Protein AF-A0A7X7Y3A4-F1 (afdb_monomer)

Structure (mmCIF, N/CA/C/O backbone):
data_AF-A0A7X7Y3A4-F1
#
_entry.id   AF-A0A7X7Y3A4-F1
#
loop_
_atom_site.group_PDB
_atom_site.id
_atom_site.type_symbol
_atom_site.label_atom_id
_atom_site.label_alt_id
_atom_site.label_comp_id
_atom_site.label_asym_id
_atom_site.label_entity_id
_atom_site.label_seq_id
_atom_site.pdbx_PDB_ins_code
_atom_site.Cartn_x
_atom_site.Cartn_y
_atom_site.Cartn_z
_atom_site.occupancy
_atom_site.B_iso_or_equiv
_atom_site.auth_seq_id
_atom_site.auth_comp_id
_atom_site.auth_asym_id
_atom_site.auth_atom_id
_atom_site.pdbx_PDB_model_num
ATOM 1 N N . MET A 1 1 ? -12.003 17.373 16.997 1.00 60.72 1 MET A N 1
ATOM 2 C CA . MET A 1 1 ? -11.459 16.201 16.293 1.00 60.72 1 MET A CA 1
ATOM 3 C C . MET A 1 1 ? -11.035 16.663 14.914 1.00 60.72 1 MET A C 1
ATOM 5 O O . MET A 1 1 ? -11.764 17.457 14.326 1.00 60.72 1 MET A O 1
ATOM 9 N N . THR A 1 2 ? -9.840 16.291 14.473 1.00 74.00 2 THR A N 1
ATOM 10 C CA . THR A 1 2 ? -9.288 16.733 13.185 1.00 74.00 2 THR A CA 1
ATOM 11 C C . THR A 1 2 ? -9.778 15.804 12.070 1.00 74.00 2 THR A C 1
ATOM 13 O O . THR A 1 2 ? -9.828 14.596 12.277 1.00 74.00 2 THR A O 1
ATOM 16 N N . PHE A 1 3 ? -10.180 16.354 10.923 1.00 83.94 3 PHE A N 1
ATOM 17 C CA . PHE A 1 3 ? -10.632 15.581 9.759 1.00 83.94 3 PHE A CA 1
ATOM 18 C C . PHE A 1 3 ? -9.449 15.300 8.827 1.00 83.94 3 PHE A C 1
ATOM 20 O O . PHE A 1 3 ? -8.604 16.178 8.653 1.00 83.94 3 PHE A O 1
ATOM 27 N N . ILE A 1 4 ? -9.391 14.105 8.235 1.00 90.62 4 ILE A N 1
ATOM 28 C CA . ILE A 1 4 ? -8.386 13.762 7.220 1.00 90.62 4 ILE A CA 1
ATOM 29 C C . ILE A 1 4 ? -8.954 14.072 5.834 1.00 90.62 4 ILE A C 1
ATOM 31 O O . ILE A 1 4 ? -9.971 13.499 5.440 1.00 90.62 4 ILE A O 1
ATOM 35 N N . ASP A 1 5 ? -8.273 14.919 5.063 1.00 92.19 5 ASP A N 1
ATOM 36 C CA . ASP A 1 5 ? -8.523 15.024 3.629 1.00 92.19 5 ASP A CA 1
ATOM 37 C C . ASP A 1 5 ? -7.963 13.791 2.903 1.00 92.19 5 ASP A C 1
ATOM 39 O O . ASP A 1 5 ? -6.752 13.618 2.748 1.00 92.19 5 ASP A O 1
ATOM 43 N N . LEU A 1 6 ? -8.861 12.919 2.431 1.00 92.56 6 LEU A N 1
ATOM 44 C CA . LEU A 1 6 ? -8.483 11.727 1.670 1.00 92.56 6 LEU A CA 1
ATOM 45 C C . LEU A 1 6 ? -7.680 12.059 0.411 1.00 92.56 6 LEU A C 1
ATOM 47 O O . LEU A 1 6 ? -6.770 11.304 0.069 1.00 92.56 6 LEU A O 1
ATOM 51 N N . GLU A 1 7 ? -8.008 13.151 -0.287 1.00 91.06 7 GLU A N 1
ATOM 52 C CA . GLU A 1 7 ? -7.287 13.529 -1.508 1.00 91.06 7 GLU A CA 1
ATOM 53 C C . GLU A 1 7 ? -5.889 14.089 -1.185 1.00 91.06 7 GLU A C 1
ATOM 55 O O . GLU A 1 7 ? -5.006 14.042 -2.043 1.00 91.06 7 GLU A O 1
ATOM 60 N N . GLY A 1 8 ? -5.655 14.526 0.058 1.00 93.75 8 GLY A N 1
ATOM 61 C CA . GLY A 1 8 ? -4.353 14.953 0.570 1.00 93.75 8 GLY A CA 1
ATOM 62 C C . GLY A 1 8 ? -3.409 13.800 0.928 1.00 93.75 8 GLY A C 1
ATOM 63 O O . GLY A 1 8 ? -2.192 13.972 0.878 1.00 93.75 8 GLY A O 1
ATOM 64 N N . LEU A 1 9 ? -3.911 12.597 1.234 1.00 95.81 9 LEU A N 1
ATOM 65 C CA . LEU A 1 9 ? -3.062 11.480 1.686 1.00 95.81 9 LEU A CA 1
ATOM 66 C C . LEU A 1 9 ? -2.011 11.065 0.648 1.00 95.81 9 LEU A C 1
ATOM 68 O O . LEU A 1 9 ? -0.841 10.892 0.980 1.00 95.81 9 LEU A O 1
ATOM 72 N N . MET A 1 10 ? -2.418 10.916 -0.612 1.00 95.38 10 MET A N 1
ATOM 73 C CA . MET A 1 10 ? -1.535 10.455 -1.687 1.00 95.38 10 MET A CA 1
ATOM 74 C C . MET A 1 10 ? -0.395 11.437 -2.000 1.00 95.38 10 MET A C 1
ATOM 76 O O . MET A 1 10 ? 0.758 11.003 -2.000 1.00 95.38 10 MET A O 1
ATOM 80 N N . PRO A 1 11 ? -0.655 12.742 -2.223 1.00 95.81 11 PRO A N 1
ATOM 81 C CA . PRO A 1 11 ? 0.403 13.745 -2.342 1.00 95.81 11 PRO A CA 1
ATOM 82 C C . PRO A 1 11 ? 1.376 13.739 -1.158 1.00 95.81 11 PRO A C 1
ATOM 84 O O . PRO A 1 11 ? 2.587 13.811 -1.362 1.00 95.81 11 PRO A O 1
ATOM 87 N N . ASN A 1 12 ? 0.870 13.585 0.071 1.00 96.62 12 ASN A N 1
ATOM 88 C CA . ASN A 1 12 ? 1.708 13.598 1.266 1.00 96.62 12 ASN A CA 1
ATOM 89 C C . ASN A 1 12 ? 2.652 12.385 1.373 1.00 96.62 12 ASN A C 1
ATOM 91 O O . ASN A 1 12 ? 3.707 12.518 1.987 1.00 96.62 12 ASN A O 1
ATOM 95 N N . ILE A 1 13 ? 2.360 11.243 0.730 1.00 96.88 13 ILE A N 1
ATOM 96 C CA . ILE A 1 13 ? 3.345 10.147 0.592 1.00 96.88 13 ILE A CA 1
ATOM 97 C C . ILE A 1 13 ? 4.570 10.626 -0.192 1.00 96.88 13 ILE A C 1
ATOM 99 O O . ILE A 1 13 ? 5.705 10.369 0.208 1.00 96.88 13 ILE A O 1
ATOM 103 N N . ILE A 1 14 ? 4.335 11.319 -1.308 1.00 95.81 14 ILE A N 1
ATOM 104 C CA . ILE A 1 14 ? 5.394 11.785 -2.209 1.00 95.81 14 ILE A CA 1
ATOM 105 C C . ILE A 1 14 ? 6.195 12.907 -1.549 1.00 95.81 14 ILE A C 1
ATOM 107 O O . ILE A 1 14 ? 7.423 12.889 -1.578 1.00 95.81 14 ILE A O 1
ATOM 111 N N . LEU A 1 15 ? 5.508 13.853 -0.903 1.00 95.00 15 LEU A N 1
ATOM 112 C CA . LEU A 1 15 ? 6.155 14.922 -0.143 1.00 95.00 15 LEU A CA 1
ATOM 113 C C . LEU A 1 15 ? 7.012 14.362 0.995 1.00 95.00 15 LEU A C 1
ATOM 115 O O . LEU A 1 15 ? 8.127 14.834 1.195 1.00 95.00 15 LEU A O 1
ATOM 119 N N . GLU A 1 16 ? 6.541 13.337 1.708 1.00 94.75 16 GLU A N 1
ATOM 120 C CA . GLU A 1 16 ? 7.319 12.695 2.769 1.00 94.75 16 GLU A CA 1
ATOM 121 C C . GLU A 1 16 ? 8.570 11.988 2.226 1.00 94.75 16 GLU A C 1
ATOM 123 O O . GLU A 1 16 ? 9.645 12.125 2.812 1.00 94.75 16 GLU A O 1
ATOM 128 N N . ASP A 1 17 ? 8.464 11.285 1.092 1.00 93.31 17 ASP A N 1
ATOM 129 C CA . ASP A 1 17 ? 9.613 10.655 0.427 1.00 93.31 17 ASP A CA 1
ATOM 130 C C . ASP A 1 17 ? 10.651 11.704 -0.003 1.00 93.31 17 ASP A C 1
ATOM 132 O O . ASP A 1 17 ? 11.832 11.595 0.330 1.00 93.31 17 ASP A O 1
ATOM 136 N N . LEU A 1 18 ? 10.206 12.780 -0.660 1.00 92.06 18 LEU A N 1
ATOM 137 C CA . LEU A 1 18 ? 11.068 13.892 -1.066 1.00 92.06 18 LEU A CA 1
ATOM 138 C C . LEU A 1 18 ? 11.708 14.597 0.134 1.00 92.06 18 LEU A C 1
ATOM 140 O O . LEU A 1 18 ? 12.893 14.921 0.091 1.00 92.06 18 LEU A O 1
ATOM 144 N N . ARG A 1 19 ? 10.958 14.811 1.217 1.00 90.81 19 ARG A N 1
ATOM 145 C CA . ARG A 1 19 ? 11.455 15.463 2.434 1.00 90.81 19 ARG A CA 1
ATOM 146 C C . ARG A 1 19 ? 12.537 14.634 3.121 1.00 90.81 19 ARG A C 1
ATOM 148 O O . ARG A 1 19 ? 13.509 15.203 3.610 1.00 90.81 19 ARG A O 1
ATOM 155 N N . LEU A 1 20 ? 12.368 13.312 3.183 1.00 89.94 20 LEU A N 1
ATOM 156 C CA . LEU A 1 20 ? 13.329 12.411 3.822 1.00 89.94 20 LEU A CA 1
ATOM 157 C C . LEU A 1 20 ? 14.560 12.148 2.950 1.00 89.94 20 LEU A C 1
ATOM 159 O O . LEU A 1 20 ? 15.674 12.104 3.467 1.00 89.94 20 LEU A O 1
ATOM 163 N N . ASN A 1 21 ? 14.364 11.971 1.643 1.00 88.31 21 ASN A N 1
ATOM 164 C CA . ASN A 1 21 ? 15.389 11.419 0.760 1.00 88.31 21 ASN A CA 1
ATOM 165 C C . ASN A 1 21 ? 15.941 12.420 -0.263 1.00 88.31 21 ASN A C 1
ATOM 167 O O . ASN A 1 21 ? 16.887 12.092 -0.978 1.00 88.31 21 ASN A O 1
ATOM 171 N N . MET A 1 22 ? 15.361 13.623 -0.368 1.00 87.00 22 MET A N 1
ATOM 172 C CA . MET A 1 22 ? 15.671 14.661 -1.372 1.00 87.00 22 MET A CA 1
ATOM 173 C C . MET A 1 22 ? 15.480 14.219 -2.837 1.00 87.00 22 MET A C 1
ATOM 175 O O . MET A 1 22 ? 15.786 14.967 -3.764 1.00 87.00 22 MET A O 1
ATOM 179 N N . LYS A 1 23 ? 14.985 12.999 -3.059 1.00 86.56 23 LYS A N 1
ATOM 180 C CA . LYS A 1 23 ? 14.689 12.387 -4.356 1.00 86.56 23 LYS A CA 1
ATOM 181 C C . LYS A 1 23 ? 13.557 11.380 -4.175 1.00 86.56 23 LYS A C 1
ATOM 183 O O . LYS A 1 23 ? 13.368 10.860 -3.081 1.00 86.56 23 LYS A O 1
ATOM 188 N N . ASN A 1 24 ? 12.852 11.061 -5.256 1.00 85.31 24 ASN A N 1
ATOM 189 C CA . ASN A 1 24 ? 11.903 9.947 -5.246 1.00 85.31 24 ASN A CA 1
ATOM 190 C C . ASN A 1 24 ? 12.666 8.626 -5.091 1.00 85.31 24 ASN A C 1
ATOM 192 O O . ASN A 1 24 ? 13.639 8.382 -5.812 1.00 85.31 24 ASN A O 1
ATOM 196 N N . THR A 1 25 ? 12.212 7.773 -4.178 1.00 87.44 25 THR A N 1
ATOM 197 C CA . THR A 1 25 ? 12.829 6.476 -3.881 1.00 87.44 25 THR A CA 1
ATOM 198 C C . THR A 1 25 ? 11.864 5.322 -4.159 1.00 87.44 25 THR A C 1
ATOM 200 O O . THR A 1 25 ? 10.845 5.477 -4.842 1.00 87.44 25 THR A O 1
ATOM 203 N N . TYR A 1 26 ? 12.178 4.140 -3.621 1.00 85.94 26 TYR A N 1
ATOM 204 C CA . TYR A 1 26 ? 11.292 2.986 -3.650 1.00 85.94 26 TYR A CA 1
ATOM 205 C C . TYR A 1 26 ? 9.917 3.274 -3.022 1.00 85.94 26 TYR A C 1
ATOM 207 O O . TYR A 1 26 ? 8.943 2.650 -3.429 1.00 85.94 26 TYR A O 1
ATOM 215 N N . ILE A 1 27 ? 9.807 4.230 -2.089 1.00 90.88 27 ILE A N 1
ATOM 216 C CA . ILE A 1 27 ? 8.537 4.625 -1.456 1.00 90.88 27 ILE A CA 1
ATOM 217 C C . ILE A 1 27 ? 7.564 5.157 -2.515 1.00 90.88 27 ILE A C 1
ATOM 219 O O . ILE A 1 27 ? 6.457 4.632 -2.689 1.00 90.88 27 ILE A O 1
ATOM 223 N N . THR A 1 28 ? 7.995 6.162 -3.278 1.00 92.12 28 THR A N 1
ATOM 224 C CA . THR A 1 28 ? 7.214 6.712 -4.390 1.00 92.12 28 THR A CA 1
ATOM 225 C C . THR A 1 28 ? 6.969 5.667 -5.477 1.00 92.12 28 THR A C 1
ATOM 227 O O . THR A 1 28 ? 5.853 5.545 -5.985 1.00 92.12 28 THR A O 1
ATOM 230 N N . GLN A 1 29 ? 7.981 4.864 -5.816 1.00 90.31 29 GLN A N 1
ATOM 231 C CA . GLN A 1 29 ? 7.857 3.846 -6.862 1.00 90.31 29 GLN A CA 1
ATOM 232 C C . GLN A 1 29 ? 6.824 2.772 -6.495 1.00 90.31 29 GLN A C 1
ATOM 234 O O . GLN A 1 29 ? 5.923 2.521 -7.290 1.00 90.31 29 GLN A O 1
ATOM 239 N N . LEU A 1 30 ? 6.872 2.201 -5.287 1.00 91.50 30 LEU A N 1
ATOM 240 C CA . LEU A 1 30 ? 5.885 1.225 -4.803 1.00 91.50 30 LEU A CA 1
ATOM 241 C C . LEU A 1 30 ? 4.468 1.798 -4.768 1.00 91.50 30 LEU A C 1
ATOM 243 O O . LEU A 1 30 ? 3.509 1.100 -5.108 1.00 91.50 30 LEU A O 1
ATOM 247 N N . THR A 1 31 ? 4.343 3.077 -4.415 1.00 95.62 31 THR A N 1
ATOM 248 C CA . THR A 1 31 ? 3.065 3.790 -4.463 1.00 95.62 31 THR A CA 1
ATOM 249 C C . THR A 1 31 ? 2.515 3.813 -5.888 1.00 95.62 31 THR A C 1
ATOM 251 O O . THR A 1 31 ? 1.381 3.399 -6.123 1.00 95.62 31 THR A O 1
ATOM 254 N N . VAL A 1 32 ? 3.340 4.189 -6.869 1.00 95.00 32 VAL A N 1
ATOM 255 C CA . VAL A 1 32 ? 2.962 4.174 -8.291 1.00 95.00 32 VAL A CA 1
ATOM 256 C C . VAL A 1 32 ? 2.608 2.764 -8.770 1.00 95.00 32 VAL A C 1
ATOM 258 O O . VAL A 1 32 ? 1.587 2.603 -9.436 1.00 95.00 32 VAL A O 1
ATOM 261 N N . LEU A 1 33 ? 3.395 1.737 -8.427 1.00 94.44 33 LEU A N 1
ATOM 262 C CA . LEU A 1 33 ? 3.112 0.349 -8.826 1.00 94.44 33 LEU A CA 1
ATOM 263 C C . LEU A 1 33 ? 1.773 -0.147 -8.270 1.00 94.44 33 LEU A C 1
ATOM 265 O O . LEU A 1 33 ? 1.021 -0.823 -8.974 1.00 94.44 33 LEU A O 1
ATOM 269 N N . THR A 1 34 ? 1.451 0.230 -7.032 1.00 96.75 34 THR A N 1
ATOM 270 C CA . THR A 1 34 ? 0.157 -0.091 -6.422 1.00 96.75 34 THR A CA 1
ATOM 271 C C . THR A 1 34 ? -0.976 0.582 -7.184 1.00 96.75 34 THR A C 1
ATOM 273 O O . THR A 1 34 ? -1.924 -0.090 -7.578 1.00 96.75 34 THR A O 1
ATOM 276 N N . VAL A 1 35 ? -0.858 1.884 -7.471 1.00 97.50 35 VAL A N 1
ATOM 277 C CA . VAL A 1 35 ? -1.878 2.624 -8.231 1.00 97.50 35 VAL A CA 1
ATOM 278 C C . VAL A 1 35 ? -2.065 2.051 -9.637 1.00 97.50 35 VAL A C 1
ATOM 280 O O . VAL A 1 35 ? -3.200 1.905 -10.086 1.00 97.50 35 VAL A O 1
ATOM 283 N N . LYS A 1 36 ? -0.973 1.683 -10.322 1.00 94.81 36 LYS A N 1
ATOM 284 C CA . LYS A 1 36 ? -1.026 1.016 -11.634 1.00 94.81 36 LYS A CA 1
ATOM 285 C C . LYS A 1 36 ? -1.796 -0.301 -11.570 1.00 94.81 36 LYS A C 1
ATOM 287 O O . LYS A 1 36 ? -2.396 -0.681 -12.564 1.00 94.81 36 LYS A O 1
ATOM 292 N N . SER A 1 37 ? -1.762 -0.987 -10.434 1.00 96.94 37 SER A N 1
ATOM 293 C CA . SER A 1 37 ? -2.361 -2.312 -10.274 1.00 96.94 37 SER A CA 1
ATOM 294 C C . SER A 1 37 ? -3.801 -2.276 -9.768 1.00 96.94 37 SER A C 1
ATOM 296 O O . SER A 1 37 ? -4.407 -3.332 -9.644 1.00 96.94 37 SER A O 1
ATOM 298 N N . LEU A 1 38 ? -4.364 -1.097 -9.488 1.00 97.62 38 LEU A N 1
ATOM 299 C CA . LEU A 1 38 ? -5.776 -0.970 -9.134 1.00 97.62 38 LEU A CA 1
ATOM 300 C C . LEU A 1 38 ? -6.667 -1.147 -10.367 1.00 97.62 38 LEU A C 1
ATOM 302 O O . LEU A 1 38 ? -6.478 -0.466 -11.379 1.00 97.62 38 LEU A O 1
ATOM 306 N N . LEU A 1 39 ? -7.666 -2.016 -10.240 1.00 96.88 39 LEU A N 1
ATOM 307 C CA . LEU A 1 39 ? -8.705 -2.273 -11.227 1.00 96.88 39 LEU A CA 1
ATOM 308 C C . LEU A 1 39 ? -10.096 -2.093 -10.606 1.00 96.88 39 LEU A C 1
ATOM 310 O O . LEU A 1 39 ? -10.315 -2.554 -9.485 1.00 96.88 39 LEU A O 1
ATOM 314 N N . PRO A 1 40 ? -11.053 -1.483 -11.323 1.00 97.06 40 PRO A N 1
ATOM 315 C CA . PRO A 1 40 ? -12.455 -1.491 -10.930 1.00 97.06 40 PRO A CA 1
ATOM 316 C C . PRO A 1 40 ? -12.985 -2.921 -10.776 1.00 97.06 40 PRO A C 1
ATOM 318 O O . PRO A 1 40 ? -12.707 -3.788 -11.601 1.00 97.06 40 PRO A O 1
ATOM 321 N N . LEU A 1 41 ? -13.779 -3.168 -9.739 1.00 94.00 41 LEU A N 1
ATOM 322 C CA . LEU A 1 41 ? -14.486 -4.433 -9.574 1.00 94.00 41 LEU A CA 1
ATOM 323 C C . LEU A 1 41 ? -15.592 -4.558 -10.630 1.00 94.00 41 LEU A C 1
ATOM 325 O O . LEU A 1 41 ? -16.338 -3.619 -10.888 1.00 94.00 41 LEU A O 1
ATOM 329 N N . GLU A 1 42 ? -15.734 -5.747 -11.216 1.00 87.44 42 GLU A N 1
ATOM 330 C CA . GLU A 1 42 ? -16.707 -5.993 -12.293 1.00 87.44 42 GLU A CA 1
ATOM 331 C C . GLU A 1 42 ? -18.166 -5.937 -11.803 1.00 87.44 42 GLU A C 1
ATOM 333 O O . GLU A 1 42 ? -19.064 -5.532 -12.537 1.00 87.44 42 GLU A O 1
ATOM 338 N N . LYS A 1 43 ? -18.416 -6.362 -10.557 1.00 86.88 43 LYS A N 1
ATOM 339 C CA . LYS A 1 43 ? -19.773 -6.585 -10.021 1.00 86.88 43 LYS A CA 1
ATOM 340 C C . LYS A 1 43 ? -20.199 -5.604 -8.932 1.00 86.88 43 LYS A C 1
ATOM 342 O O . LYS A 1 43 ? -21.364 -5.605 -8.547 1.00 86.88 43 LYS A O 1
ATOM 347 N N . GLU A 1 44 ? -19.277 -4.802 -8.413 1.00 87.31 44 GLU A N 1
ATOM 348 C CA . GLU A 1 44 ? -19.494 -3.942 -7.247 1.00 87.31 44 GLU A CA 1
ATOM 349 C C . GLU A 1 44 ? -18.786 -2.600 -7.452 1.00 87.31 44 GLU A C 1
ATOM 351 O O . GLU A 1 44 ? -17.786 -2.518 -8.161 1.00 87.31 44 GLU A O 1
ATOM 356 N N . VAL A 1 45 ? -19.289 -1.532 -6.828 1.00 87.56 45 VAL A N 1
ATOM 357 C CA . VAL A 1 45 ? -18.636 -0.217 -6.892 1.00 87.56 45 VAL A CA 1
ATOM 358 C C . VAL A 1 45 ? -17.437 -0.214 -5.948 1.00 87.56 45 VAL A C 1
ATOM 360 O O . VAL A 1 45 ? -17.571 0.008 -4.747 1.00 87.56 45 VAL A O 1
ATOM 363 N N . GLY A 1 46 ? -16.259 -0.449 -6.509 1.00 94.69 46 GLY A N 1
ATOM 364 C CA . GLY A 1 46 ? -14.991 -0.411 -5.797 1.00 94.69 46 GLY A CA 1
ATOM 365 C C . GLY A 1 46 ? -13.839 -0.797 -6.708 1.00 94.69 46 GLY A C 1
ATOM 366 O O . GLY A 1 46 ? -14.017 -1.011 -7.905 1.00 94.69 46 GLY A O 1
ATOM 367 N N . ASN A 1 47 ? -12.650 -0.868 -6.131 1.00 97.62 47 ASN A N 1
ATOM 368 C CA . ASN A 1 47 ? -11.407 -1.163 -6.816 1.00 97.62 47 ASN A CA 1
ATOM 369 C C . ASN A 1 47 ? -10.636 -2.230 -6.039 1.00 97.62 47 ASN A C 1
ATOM 371 O O . ASN A 1 47 ? -10.530 -2.166 -4.812 1.00 97.62 47 ASN A O 1
ATOM 375 N N . GLU A 1 48 ? -10.055 -3.177 -6.760 1.00 97.12 48 GLU A N 1
ATOM 376 C CA . GLU A 1 48 ? -9.170 -4.204 -6.226 1.00 97.12 48 GLU A CA 1
ATOM 377 C C . GLU A 1 48 ? -7.770 -4.124 -6.823 1.00 97.12 48 GLU A C 1
ATOM 379 O O . GLU A 1 48 ? -7.553 -3.494 -7.855 1.00 97.12 48 GLU A O 1
ATOM 384 N N . ILE A 1 49 ? -6.806 -4.764 -6.166 1.00 97.31 49 ILE A N 1
ATOM 385 C CA . ILE A 1 49 ? -5.479 -4.955 -6.742 1.00 97.31 49 ILE A CA 1
ATOM 386 C C . ILE A 1 49 ? -5.513 -6.163 -7.683 1.00 97.31 49 ILE A C 1
ATOM 388 O O . ILE A 1 49 ? -5.798 -7.284 -7.261 1.00 97.31 49 ILE A O 1
ATOM 392 N N . ASP A 1 50 ? -5.132 -5.958 -8.942 1.00 96.38 50 ASP A N 1
ATOM 393 C CA . ASP A 1 50 ? -4.717 -7.039 -9.830 1.00 96.38 50 ASP A CA 1
ATOM 394 C C . ASP A 1 50 ? -3.363 -7.572 -9.350 1.00 96.38 50 ASP A C 1
ATOM 396 O O . ASP A 1 50 ? -2.301 -7.034 -9.671 1.00 96.38 50 ASP A O 1
ATOM 400 N N . TYR A 1 51 ? -3.394 -8.632 -8.543 1.00 93.38 51 TYR A N 1
ATOM 401 C CA . TYR A 1 51 ? -2.182 -9.236 -7.988 1.00 93.38 51 TYR A CA 1
ATOM 402 C C . TYR A 1 51 ? -1.306 -9.920 -9.041 1.00 93.38 51 TYR A C 1
ATOM 404 O O . TYR A 1 51 ? -0.106 -10.081 -8.802 1.00 93.38 51 TYR A O 1
ATOM 412 N N . MET A 1 52 ? -1.858 -10.293 -10.202 1.00 92.62 52 MET A N 1
ATOM 413 C CA . MET A 1 52 ? -1.046 -10.767 -11.320 1.00 92.62 52 MET A CA 1
ATOM 414 C C . MET A 1 52 ? -0.230 -9.600 -11.869 1.00 92.62 52 MET A C 1
ATOM 416 O O . MET A 1 52 ? 1.000 -9.682 -11.892 1.00 92.62 52 MET A O 1
ATOM 420 N N . ARG A 1 53 ? -0.887 -8.480 -12.196 1.00 94.94 53 ARG A N 1
ATOM 421 C CA . ARG A 1 53 ? -0.206 -7.252 -12.627 1.00 94.94 53 ARG A CA 1
ATOM 422 C C . ARG A 1 53 ? 0.821 -6.793 -11.608 1.00 94.94 53 ARG A C 1
ATOM 424 O O . ARG A 1 53 ? 1.973 -6.561 -11.957 1.00 94.94 53 ARG A O 1
ATOM 431 N N . PHE A 1 54 ? 0.414 -6.695 -10.348 1.00 94.06 54 PHE A N 1
ATOM 432 C CA . PHE A 1 54 ? 1.245 -6.178 -9.271 1.00 94.06 54 PHE A CA 1
ATOM 433 C C . PHE A 1 54 ? 2.513 -7.013 -9.083 1.00 94.06 54 PHE A C 1
ATOM 435 O O . PHE A 1 54 ? 3.603 -6.462 -8.948 1.00 94.06 54 PHE A O 1
ATOM 442 N N . LYS A 1 55 ? 2.402 -8.346 -9.149 1.00 91.44 55 LYS A N 1
ATOM 443 C CA . LYS A 1 55 ? 3.552 -9.256 -9.076 1.00 91.44 55 LYS A CA 1
ATOM 444 C C . LYS A 1 55 ? 4.528 -9.052 -10.235 1.00 91.44 55 LYS A C 1
ATOM 446 O O . LYS A 1 55 ? 5.735 -9.029 -10.004 1.00 91.44 55 LYS A O 1
ATOM 451 N N . GLU A 1 56 ? 4.033 -8.921 -11.462 1.00 91.88 56 GLU A N 1
ATOM 452 C CA . GLU A 1 56 ? 4.893 -8.735 -12.637 1.00 91.88 56 GLU A CA 1
ATOM 453 C C . GLU A 1 56 ? 5.525 -7.333 -12.673 1.00 91.88 56 GLU A C 1
ATOM 455 O O . GLU A 1 56 ? 6.704 -7.199 -12.993 1.00 91.88 56 GLU A O 1
ATOM 460 N N . GLU A 1 57 ? 4.798 -6.299 -12.241 1.00 92.31 57 GLU A N 1
ATOM 461 C CA . GLU A 1 57 ? 5.332 -4.946 -12.037 1.00 92.31 57 GLU A CA 1
ATOM 462 C C . GLU A 1 57 ? 6.450 -4.938 -10.985 1.00 92.31 57 GLU A C 1
ATOM 464 O O . GLU A 1 57 ? 7.497 -4.334 -11.209 1.00 92.31 57 GLU A O 1
ATOM 469 N N . LEU A 1 58 ? 6.280 -5.653 -9.864 1.00 89.88 58 LEU A N 1
ATOM 470 C CA . LEU A 1 58 ? 7.317 -5.786 -8.836 1.00 89.88 58 LEU A CA 1
ATOM 471 C C . LEU A 1 58 ? 8.563 -6.507 -9.363 1.00 89.88 58 LEU A C 1
ATOM 473 O O . LEU A 1 58 ? 9.672 -6.042 -9.111 1.00 89.88 58 LEU A O 1
ATOM 477 N N . LYS A 1 59 ? 8.405 -7.609 -10.109 1.00 87.62 59 LYS A N 1
ATOM 478 C CA . LYS A 1 59 ? 9.536 -8.323 -10.730 1.00 87.62 59 LYS A CA 1
ATOM 479 C C . LYS A 1 59 ? 10.310 -7.426 -11.685 1.00 87.62 59 LYS A C 1
ATOM 481 O O . LYS A 1 59 ? 11.531 -7.375 -11.614 1.00 87.62 59 LYS A O 1
ATOM 486 N N . LEU A 1 60 ? 9.601 -6.707 -12.550 1.00 89.31 60 LEU A N 1
ATOM 487 C CA . LEU A 1 60 ? 10.213 -5.780 -13.491 1.00 89.31 60 LEU A CA 1
ATOM 488 C C . LEU A 1 60 ? 10.933 -4.647 -12.750 1.00 89.31 60 LEU A C 1
ATOM 490 O O . LEU A 1 60 ? 12.062 -4.294 -13.077 1.00 89.31 60 LEU A O 1
ATOM 494 N N . TRP A 1 61 ? 10.304 -4.119 -11.701 1.00 88.81 61 TRP A N 1
ATOM 495 C CA . TRP A 1 61 ? 10.880 -3.095 -10.840 1.00 88.81 61 TRP A CA 1
ATOM 496 C C . TRP A 1 61 ? 12.172 -3.528 -10.145 1.00 88.81 61 TRP A C 1
ATOM 498 O O . TRP A 1 61 ? 13.105 -2.727 -10.073 1.00 88.81 61 TRP A O 1
ATOM 508 N N . MET A 1 62 ? 12.291 -4.793 -9.723 1.00 83.69 62 MET A N 1
ATOM 509 C CA . MET A 1 62 ? 13.541 -5.336 -9.163 1.00 83.69 62 MET A CA 1
ATOM 510 C C . MET A 1 62 ? 14.741 -5.174 -10.094 1.00 83.69 62 MET A C 1
ATOM 512 O O . MET A 1 62 ? 15.874 -5.131 -9.617 1.00 83.69 62 MET A O 1
ATOM 516 N N . GLU A 1 63 ? 14.504 -5.106 -11.401 1.00 86.12 63 GLU A N 1
ATOM 517 C CA . GLU A 1 63 ? 15.561 -5.032 -12.399 1.00 86.12 63 GLU A CA 1
ATOM 518 C C . GLU A 1 63 ? 16.006 -3.594 -12.675 1.00 86.12 63 GLU A C 1
ATOM 520 O O . GLU A 1 63 ? 17.134 -3.402 -13.102 1.00 86.12 63 GLU A O 1
ATOM 525 N N . TYR A 1 64 ? 15.199 -2.563 -12.408 1.00 84.94 64 TYR A N 1
ATOM 526 C CA . TYR A 1 64 ? 15.606 -1.160 -12.627 1.00 84.94 64 TYR A CA 1
ATOM 527 C C . TYR A 1 64 ? 15.647 -0.299 -11.360 1.00 84.94 64 TYR A C 1
ATOM 529 O O . TYR A 1 64 ? 16.010 0.879 -11.431 1.00 84.94 64 TYR A O 1
ATOM 537 N N . CYS A 1 65 ? 15.286 -0.846 -10.197 1.00 76.88 65 CYS A N 1
ATOM 538 C CA . CYS A 1 65 ? 15.377 -0.128 -8.931 1.00 76.88 65 CYS A CA 1
ATOM 539 C C . CYS A 1 65 ? 16.838 0.237 -8.616 1.00 76.88 65 CYS A C 1
ATOM 541 O O . CYS A 1 65 ? 17.733 -0.610 -8.591 1.00 76.88 65 CYS A O 1
ATOM 543 N N . ILE A 1 66 ? 17.080 1.525 -8.371 1.00 63.06 66 ILE A N 1
ATOM 544 C CA . ILE A 1 66 ? 18.393 2.075 -8.035 1.00 63.06 66 ILE A CA 1
ATOM 545 C C . ILE A 1 66 ? 18.532 2.032 -6.501 1.00 63.06 66 ILE A C 1
ATOM 547 O O . ILE A 1 66 ? 17.862 2.804 -5.829 1.00 63.06 66 ILE A O 1
ATOM 551 N N . GLU A 1 67 ? 19.411 1.153 -5.994 1.00 57.53 67 GLU A N 1
ATOM 552 C CA . GLU A 1 67 ? 19.924 1.026 -4.600 1.00 57.53 67 GLU A CA 1
ATOM 553 C C . GLU A 1 67 ? 19.218 0.072 -3.598 1.00 57.53 67 GLU A C 1
ATOM 555 O O . GLU A 1 67 ? 18.010 0.120 -3.398 1.00 57.53 67 GLU A O 1
ATOM 560 N N . GLY A 1 68 ? 20.057 -0.737 -2.913 1.00 45.56 68 GLY A N 1
ATOM 561 C CA . GLY A 1 68 ? 20.134 -0.847 -1.440 1.00 45.56 68 GLY A CA 1
ATOM 562 C C . GLY A 1 68 ? 19.268 -1.878 -0.697 1.00 45.56 68 GLY A C 1
ATOM 563 O O . GLY A 1 68 ? 18.052 -1.896 -0.819 1.00 45.56 68 GLY A O 1
ATOM 564 N N . GLU A 1 69 ? 19.897 -2.701 0.146 1.00 44.12 69 GLU A N 1
ATOM 565 C CA . GLU A 1 69 ? 19.323 -3.733 1.029 1.00 44.12 69 GLU A CA 1
ATOM 566 C C . GLU A 1 69 ? 18.277 -3.218 2.052 1.00 44.12 69 GLU A C 1
ATOM 568 O O . GLU A 1 69 ? 18.573 -3.123 3.233 1.00 44.12 69 GLU A O 1
ATOM 573 N N . ALA A 1 70 ? 17.046 -2.886 1.649 1.00 49.22 70 ALA A N 1
ATOM 574 C CA . ALA A 1 70 ? 15.913 -2.741 2.594 1.00 49.22 70 ALA A CA 1
ATOM 575 C C . ALA A 1 70 ? 14.519 -2.737 1.939 1.00 49.22 70 ALA A C 1
ATOM 577 O O . ALA A 1 70 ? 13.519 -2.451 2.590 1.00 49.22 70 ALA A O 1
ATOM 578 N N . SER A 1 71 ? 14.421 -3.020 0.643 1.00 56.28 71 SER A N 1
ATOM 579 C CA . SER A 1 71 ? 13.136 -2.999 -0.052 1.00 56.28 71 SER A CA 1
ATOM 580 C C . SER A 1 71 ? 12.279 -4.232 0.303 1.00 56.28 71 SER A C 1
ATOM 582 O O . SER A 1 71 ? 12.854 -5.309 0.511 1.00 56.28 71 SER A O 1
ATOM 584 N N . PRO A 1 72 ? 10.927 -4.154 0.272 1.00 58.50 72 PRO A N 1
ATOM 585 C CA . PRO A 1 72 ? 10.028 -5.318 0.370 1.00 58.50 72 PRO A CA 1
ATOM 586 C C . PRO A 1 72 ? 10.382 -6.473 -0.579 1.00 58.50 72 PRO A C 1
ATOM 588 O O . PRO A 1 72 ? 9.952 -7.608 -0.385 1.00 58.50 72 PRO A O 1
ATOM 591 N N . LEU A 1 73 ? 11.221 -6.199 -1.581 1.00 60.12 73 LEU A N 1
ATOM 592 C CA . LEU A 1 73 ? 11.869 -7.150 -2.480 1.00 60.12 73 LEU A CA 1
ATOM 593 C C . LEU A 1 73 ? 12.605 -8.304 -1.787 1.00 60.12 73 LEU A C 1
ATOM 595 O O . LEU A 1 73 ? 12.729 -9.367 -2.397 1.00 60.12 73 LEU A O 1
ATOM 599 N N . SER A 1 74 ? 13.070 -8.145 -0.542 1.00 59.00 74 SER A N 1
ATOM 600 C CA . SER A 1 74 ? 13.657 -9.262 0.217 1.00 59.00 74 SER A CA 1
ATOM 601 C C . SER A 1 74 ? 12.655 -10.406 0.412 1.00 59.00 74 SER A C 1
ATOM 603 O O . SER A 1 74 ? 13.034 -11.566 0.293 1.00 59.00 74 SER A O 1
ATOM 605 N N . THR A 1 75 ? 11.359 -10.110 0.564 1.00 59.75 75 THR A N 1
ATOM 606 C CA . THR A 1 75 ? 10.298 -11.131 0.695 1.00 59.75 75 THR A CA 1
ATOM 607 C C . THR A 1 75 ? 10.017 -11.915 -0.595 1.00 59.75 75 THR A C 1
ATOM 609 O O . THR A 1 75 ? 9.345 -12.955 -0.565 1.00 59.75 75 THR A O 1
ATOM 612 N N . PHE A 1 76 ? 10.513 -11.438 -1.741 1.00 63.12 76 PHE A N 1
ATOM 613 C CA . PHE A 1 76 ? 10.388 -12.112 -3.039 1.00 63.12 76 PHE A CA 1
ATOM 614 C C . PHE A 1 76 ? 11.640 -12.910 -3.414 1.00 63.12 76 PHE A C 1
ATOM 616 O O . PHE A 1 76 ? 11.564 -13.780 -4.283 1.00 63.12 76 PHE A O 1
ATOM 623 N N . LYS A 1 77 ? 12.776 -12.669 -2.748 1.00 63.25 77 LYS A N 1
ATOM 624 C CA . LYS A 1 77 ? 14.023 -13.412 -2.960 1.00 63.25 77 LYS A CA 1
ATOM 625 C C . LYS A 1 77 ? 14.124 -14.572 -1.967 1.00 63.25 77 LYS A C 1
ATOM 627 O O . LYS A 1 77 ? 14.569 -14.380 -0.846 1.00 63.25 77 LYS A O 1
ATOM 632 N N . GLY A 1 78 ? 13.743 -15.776 -2.400 1.00 65.75 78 GLY A N 1
ATOM 633 C CA . GLY A 1 78 ? 13.848 -16.996 -1.588 1.00 65.75 78 GLY A CA 1
ATOM 634 C C . GLY A 1 78 ? 12.804 -17.037 -0.472 1.00 65.75 78 GLY A C 1
ATOM 635 O O . GLY A 1 78 ? 13.025 -16.543 0.626 1.00 65.75 78 GLY A O 1
ATOM 636 N N . PHE A 1 79 ? 11.637 -17.613 -0.762 1.00 75.81 79 PHE A N 1
ATOM 637 C CA . PHE A 1 79 ? 10.560 -17.704 0.220 1.00 75.81 79 PHE A CA 1
ATOM 638 C C . PHE A 1 79 ? 10.937 -18.629 1.383 1.00 75.81 79 PHE A C 1
ATOM 640 O O . PHE A 1 79 ? 11.160 -19.822 1.184 1.00 75.81 79 PHE A O 1
ATOM 647 N N . ASP A 1 80 ? 10.932 -18.072 2.590 1.00 83.38 80 ASP A N 1
ATOM 648 C CA . ASP A 1 80 ? 11.024 -18.797 3.852 1.00 83.38 80 ASP A CA 1
ATOM 649 C C . ASP A 1 80 ? 9.787 -18.479 4.697 1.00 83.38 80 ASP A C 1
ATOM 651 O O . ASP A 1 80 ? 9.444 -17.314 4.920 1.00 83.38 80 ASP A O 1
ATOM 655 N N . GLY A 1 81 ? 9.106 -19.527 5.163 1.00 84.50 81 GLY A N 1
ATOM 656 C CA . GLY A 1 81 ? 7.859 -19.396 5.911 1.00 84.50 81 GLY A CA 1
ATOM 657 C C . GLY A 1 81 ? 8.042 -18.642 7.227 1.00 84.50 81 GLY A C 1
ATOM 658 O O . GLY A 1 81 ? 7.187 -17.840 7.593 1.00 84.50 81 GLY A O 1
ATOM 659 N N . ASN A 1 82 ? 9.172 -18.829 7.913 1.00 85.94 82 ASN A N 1
ATOM 660 C CA . ASN A 1 82 ? 9.445 -18.115 9.157 1.00 85.94 82 ASN A CA 1
ATOM 661 C C . ASN A 1 82 ? 9.727 -16.625 8.913 1.00 85.94 82 ASN A C 1
ATOM 663 O O . ASN A 1 82 ? 9.201 -15.772 9.628 1.00 85.94 82 ASN A O 1
ATOM 667 N N . SER A 1 83 ? 10.501 -16.304 7.877 1.00 86.44 83 SER A N 1
ATOM 668 C CA . SER A 1 83 ? 10.729 -14.929 7.434 1.00 86.44 83 SER A CA 1
ATOM 669 C C . SER A 1 83 ? 9.414 -14.254 7.046 1.00 86.44 83 SER A C 1
ATOM 671 O O . SER A 1 83 ? 9.154 -13.146 7.493 1.00 86.44 83 SER A O 1
ATOM 673 N N . TYR A 1 84 ? 8.530 -14.937 6.315 1.00 88.44 84 TYR A N 1
ATOM 674 C CA . TYR A 1 84 ? 7.205 -14.419 5.959 1.00 88.44 84 TYR A CA 1
ATOM 675 C C . TYR A 1 84 ? 6.319 -14.135 7.183 1.00 88.44 84 TYR A C 1
ATOM 677 O O . TYR A 1 84 ? 5.688 -13.082 7.249 1.00 88.44 84 TYR A O 1
ATOM 685 N N . LEU A 1 85 ? 6.281 -15.040 8.165 1.00 89.19 85 LEU A N 1
ATOM 686 C CA . LEU A 1 85 ? 5.451 -14.890 9.368 1.00 89.19 85 LEU A CA 1
ATOM 687 C C . LEU A 1 85 ? 5.955 -13.806 10.332 1.00 89.19 85 LEU A C 1
ATOM 689 O O . LEU A 1 85 ? 5.168 -13.292 11.122 1.00 89.19 85 LEU A O 1
ATOM 693 N N . ASN A 1 86 ? 7.241 -13.452 10.272 1.00 87.19 86 ASN A N 1
ATOM 694 C CA . ASN A 1 86 ? 7.856 -12.456 11.156 1.00 87.19 86 ASN A CA 1
ATOM 695 C C . ASN A 1 86 ? 8.277 -11.169 10.430 1.00 87.19 86 ASN A C 1
ATOM 697 O O . ASN A 1 86 ? 8.809 -10.259 11.064 1.00 87.19 86 ASN A O 1
ATOM 701 N N . TYR A 1 87 ? 8.066 -11.079 9.114 1.00 86.62 87 TYR A N 1
ATOM 702 C CA . TYR A 1 87 ? 8.450 -9.912 8.328 1.00 86.62 87 TYR A CA 1
ATOM 703 C C . TYR A 1 87 ? 7.671 -8.686 8.801 1.00 86.62 87 TYR A C 1
ATOM 705 O O . TYR A 1 87 ? 6.440 -8.715 8.811 1.00 86.62 87 TYR A O 1
ATOM 713 N N . TYR A 1 8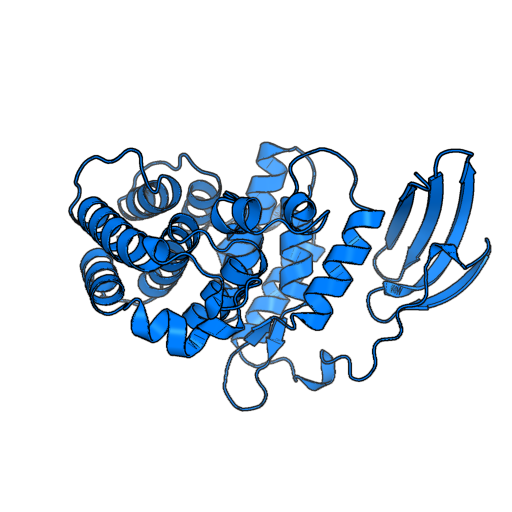8 ? 8.376 -7.613 9.152 1.00 83.75 88 TYR A N 1
ATOM 714 C CA . TYR A 1 88 ? 7.817 -6.302 9.473 1.00 83.75 88 TYR A CA 1
ATOM 715 C C . TYR A 1 88 ? 8.167 -5.311 8.360 1.00 83.75 88 TYR A C 1
ATOM 717 O O . TYR A 1 88 ? 9.298 -5.294 7.878 1.00 83.75 88 TYR A O 1
ATOM 725 N N . ASP A 1 89 ? 7.195 -4.493 7.964 1.00 82.31 89 ASP A N 1
ATOM 726 C CA . ASP A 1 89 ? 7.373 -3.443 6.963 1.00 82.31 89 ASP A CA 1
ATOM 727 C C . ASP A 1 89 ? 6.698 -2.164 7.461 1.00 82.31 89 ASP A C 1
ATOM 729 O O . ASP A 1 89 ? 5.497 -2.135 7.723 1.00 82.31 89 ASP A O 1
ATOM 733 N N . GLU A 1 90 ? 7.475 -1.099 7.612 1.00 84.56 90 GLU A N 1
ATOM 734 C CA . GLU A 1 90 ? 6.973 0.216 8.023 1.00 84.56 90 GLU A CA 1
ATOM 735 C C . GLU A 1 90 ? 6.393 1.027 6.856 1.00 84.56 90 GLU A C 1
ATOM 737 O O . GLU A 1 90 ? 5.756 2.057 7.066 1.00 84.56 90 GLU A O 1
ATOM 742 N N . THR A 1 91 ? 6.576 0.555 5.622 1.00 89.25 91 THR A N 1
ATOM 743 C CA . THR A 1 91 ? 6.205 1.246 4.384 1.00 89.25 91 THR A CA 1
ATOM 744 C C . THR A 1 91 ? 4.899 0.751 3.768 1.00 89.25 91 THR A C 1
ATOM 746 O O . THR A 1 91 ? 4.577 1.128 2.639 1.00 89.25 91 THR A O 1
ATOM 749 N N . TYR A 1 92 ? 4.086 -0.038 4.489 1.00 93.44 92 TYR A N 1
ATOM 750 C CA . TYR A 1 92 ? 2.762 -0.470 4.004 1.00 93.44 92 TYR A CA 1
ATOM 751 C C . TYR A 1 92 ? 1.881 0.703 3.569 1.00 93.44 92 TYR A C 1
ATOM 753 O O . TYR A 1 92 ? 1.099 0.545 2.634 1.00 93.44 92 TYR A O 1
ATOM 761 N N . TYR A 1 93 ? 2.045 1.893 4.155 1.00 95.81 93 TYR A N 1
ATOM 762 C CA . TYR A 1 93 ? 1.327 3.097 3.729 1.00 95.81 93 TYR A CA 1
ATOM 763 C C . TYR A 1 93 ? 1.439 3.382 2.222 1.00 95.81 93 TYR A C 1
ATOM 765 O O . TYR A 1 93 ? 0.478 3.869 1.633 1.00 95.81 93 TYR A O 1
ATOM 773 N N . THR A 1 94 ? 2.552 3.006 1.578 1.00 94.69 94 THR A N 1
ATOM 774 C CA . THR A 1 94 ? 2.749 3.143 0.121 1.00 94.69 94 THR A CA 1
ATOM 775 C C . THR A 1 94 ? 1.742 2.336 -0.694 1.00 94.69 94 THR A C 1
ATOM 777 O O . THR A 1 94 ? 1.436 2.690 -1.826 1.00 94.69 94 THR A O 1
ATOM 780 N N . ARG A 1 95 ? 1.195 1.260 -0.123 1.00 94.38 95 ARG A N 1
ATOM 781 C CA . ARG A 1 95 ? 0.268 0.340 -0.793 1.00 94.38 95 ARG A CA 1
ATOM 782 C C . ARG A 1 95 ? -1.156 0.473 -0.264 1.00 94.38 95 ARG A C 1
ATOM 784 O O . ARG A 1 95 ? -2.119 0.423 -1.021 1.00 94.38 95 ARG A O 1
ATOM 791 N N . LEU A 1 96 ? -1.295 0.692 1.039 1.00 96.88 96 LEU A N 1
ATOM 792 C CA . LEU A 1 96 ? -2.591 0.741 1.704 1.00 96.88 96 LEU A CA 1
ATOM 793 C C . LEU A 1 96 ? -3.327 2.064 1.465 1.00 96.88 96 LEU A C 1
ATOM 795 O O . LEU A 1 96 ? -4.536 2.048 1.251 1.00 96.88 96 LEU A O 1
ATOM 799 N N . ILE A 1 97 ? -2.628 3.204 1.420 1.00 97.81 97 ILE A N 1
ATOM 800 C CA . ILE A 1 97 ? -3.276 4.493 1.133 1.00 97.81 97 ILE A CA 1
ATOM 801 C C . ILE A 1 97 ? -3.901 4.517 -0.273 1.00 97.81 97 ILE A C 1
ATOM 803 O O . ILE A 1 97 ? -5.071 4.890 -0.360 1.00 97.81 97 ILE A O 1
ATOM 807 N N . PRO A 1 98 ? -3.226 4.083 -1.362 1.00 98.19 98 PRO A N 1
ATOM 808 C CA . PRO A 1 98 ? -3.875 3.954 -2.668 1.00 98.19 98 PRO A CA 1
ATOM 809 C C . PRO A 1 98 ? -5.183 3.151 -2.635 1.00 98.19 98 PRO A C 1
ATOM 811 O O . PRO A 1 98 ? -6.167 3.553 -3.258 1.00 98.19 98 PRO A O 1
ATOM 814 N N . ILE A 1 99 ? -5.215 2.044 -1.882 1.00 98.19 99 ILE A N 1
ATOM 815 C CA . ILE A 1 99 ? -6.407 1.200 -1.708 1.00 98.19 99 ILE A CA 1
ATOM 816 C C . ILE A 1 99 ? -7.521 1.976 -0.995 1.00 98.19 99 ILE A C 1
ATOM 818 O O . ILE A 1 99 ? -8.656 1.982 -1.467 1.00 98.19 99 ILE A O 1
ATOM 822 N N . ILE A 1 100 ? -7.205 2.669 0.101 1.00 97.62 100 ILE A N 1
ATOM 823 C CA . ILE A 1 100 ? -8.181 3.441 0.887 1.00 97.62 100 ILE A CA 1
ATOM 824 C C . ILE A 1 100 ? -8.735 4.616 0.071 1.00 97.62 100 ILE A C 1
ATOM 826 O O . ILE A 1 100 ? -9.946 4.823 -0.002 1.00 97.62 100 ILE A O 1
ATOM 830 N N . VAL A 1 101 ? -7.862 5.382 -0.587 1.00 96.81 101 VAL A N 1
ATOM 831 C CA . VAL A 1 101 ? -8.252 6.569 -1.362 1.00 96.81 101 VAL A CA 1
ATOM 832 C C . VAL A 1 101 ? -9.103 6.182 -2.572 1.00 96.81 101 VAL A C 1
ATOM 834 O O . VAL A 1 101 ? -10.057 6.889 -2.897 1.00 96.81 101 VAL A O 1
ATOM 837 N N . SER A 1 102 ? -8.838 5.036 -3.200 1.00 96.81 102 SER A N 1
ATOM 838 C CA . SER A 1 102 ? -9.622 4.551 -4.342 1.00 96.81 102 SER A CA 1
ATOM 839 C C . SER A 1 102 ? -10.943 3.867 -3.972 1.00 96.81 102 SER A C 1
ATOM 841 O O . SER A 1 102 ? -11.720 3.574 -4.873 1.00 96.81 102 SER A O 1
ATOM 843 N N . ASN A 1 103 ? -11.259 3.640 -2.693 1.00 96.88 103 ASN A N 1
ATOM 844 C CA . ASN A 1 103 ? -12.453 2.884 -2.293 1.00 96.88 103 ASN A CA 1
ATOM 845 C C . ASN A 1 103 ? -13.335 3.622 -1.282 1.00 96.88 103 ASN A C 1
ATOM 847 O O . ASN A 1 103 ? -12.849 4.247 -0.344 1.00 96.88 103 ASN A O 1
ATOM 851 N N . THR A 1 104 ? -14.656 3.546 -1.458 1.00 94.56 104 THR A N 1
ATOM 852 C CA . THR A 1 104 ? -15.638 4.161 -0.544 1.00 94.56 104 THR A CA 1
ATOM 853 C C . THR A 1 104 ? -16.251 3.182 0.446 1.00 94.56 104 THR A C 1
ATOM 855 O O . THR A 1 104 ? -16.729 3.625 1.482 1.00 94.56 104 THR A O 1
ATOM 858 N N . ASP A 1 105 ? -16.276 1.890 0.125 1.00 95.50 105 ASP A N 1
ATOM 859 C CA . ASP A 1 105 ? -16.878 0.852 0.961 1.00 95.50 105 ASP A CA 1
ATOM 860 C C . ASP A 1 105 ? -15.844 0.250 1.922 1.00 95.50 105 ASP A C 1
ATOM 862 O O . ASP A 1 105 ? -14.764 -0.168 1.494 1.00 95.50 105 ASP A O 1
ATOM 866 N N . LEU A 1 106 ? -16.168 0.200 3.219 1.00 95.25 106 LEU A N 1
ATOM 867 C CA . LEU A 1 106 ? -15.257 -0.326 4.240 1.00 95.25 106 LEU A CA 1
ATOM 868 C C . LEU A 1 106 ? -14.964 -1.817 4.049 1.00 95.25 106 LEU A C 1
ATOM 870 O O . LEU A 1 106 ? -13.829 -2.226 4.269 1.00 95.25 106 LEU A O 1
ATOM 874 N N . GLY A 1 107 ? -15.939 -2.618 3.614 1.00 96.12 107 GLY A N 1
ATOM 875 C CA . GLY A 1 107 ? -15.741 -4.047 3.373 1.00 96.12 107 GLY A CA 1
ATOM 876 C C . GLY A 1 107 ? -14.760 -4.305 2.229 1.00 96.12 107 GLY A C 1
ATOM 877 O O . GLY A 1 107 ? -13.895 -5.176 2.337 1.00 96.12 107 GLY A O 1
ATOM 878 N N . ILE A 1 108 ? -14.828 -3.506 1.159 1.00 97.06 108 ILE A N 1
ATOM 879 C CA . ILE A 1 108 ? -13.856 -3.560 0.057 1.00 97.06 108 ILE A CA 1
ATOM 880 C C . ILE A 1 108 ? -12.475 -3.099 0.535 1.00 97.06 108 ILE A C 1
ATOM 882 O O . ILE A 1 108 ? -11.486 -3.777 0.252 1.00 97.06 108 ILE A O 1
ATOM 886 N N . ILE A 1 109 ? -12.397 -1.992 1.286 1.00 97.69 109 ILE A N 1
ATOM 887 C CA . ILE A 1 109 ? -11.136 -1.509 1.870 1.00 97.69 109 ILE A CA 1
ATOM 888 C C . ILE A 1 109 ? -10.511 -2.608 2.734 1.00 97.69 109 ILE A C 1
ATOM 890 O O . ILE A 1 109 ? -9.396 -3.027 2.447 1.00 97.69 109 ILE A O 1
ATOM 894 N N . GLU A 1 110 ? -11.229 -3.120 3.735 1.00 97.81 110 GLU A N 1
ATOM 895 C CA . GLU A 1 110 ? -10.784 -4.194 4.632 1.00 97.81 110 GLU A CA 1
ATOM 896 C C . GLU A 1 110 ? -10.249 -5.389 3.839 1.00 97.81 110 GLU A C 1
ATOM 898 O O . GLU A 1 110 ? -9.096 -5.793 4.020 1.00 97.81 110 GLU A O 1
ATOM 903 N N . LYS A 1 111 ? -11.050 -5.900 2.896 1.00 97.31 111 LYS A N 1
ATOM 904 C CA . LYS A 1 111 ? -10.687 -7.049 2.063 1.00 97.31 111 LYS A CA 1
ATOM 905 C C . LYS A 1 111 ? -9.372 -6.814 1.318 1.00 97.31 111 LYS A C 1
ATOM 907 O O . LYS A 1 111 ? -8.516 -7.698 1.298 1.00 97.31 111 LYS A O 1
ATOM 912 N N . GLN A 1 112 ? -9.206 -5.649 0.692 1.00 97.94 112 GLN A N 1
ATOM 913 C CA . GLN A 1 112 ? -8.012 -5.331 -0.097 1.00 97.94 112 GLN A CA 1
ATOM 914 C C . GLN A 1 112 ? -6.791 -5.026 0.781 1.00 97.94 112 GLN A C 1
ATOM 916 O O . GLN A 1 112 ? -5.677 -5.409 0.422 1.00 97.94 112 GLN A O 1
ATOM 921 N N . LEU A 1 113 ? -6.976 -4.399 1.947 1.00 97.94 113 LEU A N 1
ATOM 922 C CA . LEU A 1 113 ? -5.900 -4.180 2.915 1.00 97.94 113 LEU A CA 1
ATOM 923 C C . LEU A 1 113 ? -5.353 -5.512 3.434 1.00 97.94 113 LEU A C 1
ATOM 925 O O . LEU A 1 113 ? -4.143 -5.727 3.383 1.00 97.94 113 LEU A O 1
ATOM 929 N N . ILE A 1 114 ? -6.231 -6.426 3.864 1.00 97.81 114 ILE A N 1
ATOM 930 C CA . ILE A 1 114 ? -5.840 -7.758 4.348 1.00 97.81 114 ILE A CA 1
ATOM 931 C C . ILE A 1 114 ? -5.102 -8.523 3.248 1.00 97.81 114 ILE A C 1
ATOM 933 O O . ILE A 1 114 ? -3.986 -8.989 3.480 1.00 97.81 114 ILE A O 1
ATOM 937 N N . LYS A 1 115 ? -5.665 -8.587 2.033 1.00 97.19 115 LYS A N 1
ATOM 938 C CA . LYS A 1 115 ? -5.007 -9.223 0.879 1.00 97.19 115 LYS A CA 1
ATOM 939 C C . LYS A 1 115 ? -3.622 -8.648 0.616 1.00 97.19 115 LYS A C 1
ATOM 941 O O . LYS A 1 115 ? -2.674 -9.394 0.390 1.00 97.19 115 LYS A O 1
ATOM 946 N N . ASN A 1 116 ? -3.484 -7.320 0.644 1.00 95.88 116 ASN A N 1
ATOM 947 C CA . ASN A 1 116 ? -2.206 -6.675 0.366 1.00 95.88 116 ASN A CA 1
ATOM 948 C C . ASN A 1 116 ? -1.191 -6.973 1.465 1.00 95.88 116 ASN A C 1
ATOM 950 O O . ASN A 1 116 ? -0.057 -7.296 1.143 1.00 95.88 116 ASN A O 1
ATOM 954 N N . ILE A 1 117 ? -1.589 -6.946 2.737 1.00 95.31 117 ILE A N 1
ATOM 955 C CA . ILE A 1 117 ? -0.686 -7.286 3.838 1.00 95.31 117 ILE A CA 1
ATOM 956 C C . ILE A 1 117 ? -0.237 -8.747 3.731 1.00 95.31 117 ILE A C 1
ATOM 958 O O . ILE A 1 117 ? 0.968 -9.001 3.721 1.00 95.31 117 ILE A O 1
ATOM 962 N N . LEU A 1 118 ? -1.172 -9.685 3.543 1.00 94.00 118 LEU A N 1
ATOM 963 C CA . LEU A 1 118 ? -0.880 -11.118 3.419 1.00 94.00 118 LEU A CA 1
ATOM 964 C C . LEU A 1 118 ? -0.026 -11.464 2.193 1.00 94.00 118 LEU A C 1
ATOM 966 O O . LEU A 1 118 ? 0.751 -12.419 2.238 1.00 94.00 118 LEU A O 1
ATOM 970 N N . PHE A 1 119 ? -0.079 -10.654 1.135 1.00 92.12 119 PHE A N 1
ATOM 971 C CA . PHE A 1 119 ? 0.805 -10.798 -0.020 1.00 92.12 119 PHE A CA 1
ATOM 972 C C . PHE A 1 119 ? 2.293 -10.586 0.332 1.00 92.12 119 PHE A C 1
ATOM 974 O O . PHE A 1 119 ? 3.159 -11.211 -0.282 1.00 92.12 119 PHE A O 1
ATOM 981 N N . PHE A 1 120 ? 2.617 -9.763 1.338 1.00 88.94 120 PHE A N 1
ATOM 982 C CA . PHE A 1 120 ? 4.006 -9.498 1.755 1.00 88.94 120 PHE A CA 1
ATOM 983 C C . PHE A 1 120 ? 4.394 -10.175 3.077 1.00 88.94 120 PHE A C 1
ATOM 985 O O . PHE A 1 120 ? 5.525 -10.640 3.204 1.00 88.94 120 PHE A O 1
ATOM 992 N N . SER A 1 121 ? 3.485 -10.249 4.051 1.00 90.44 121 SER A N 1
ATOM 993 C CA . SER A 1 121 ? 3.752 -10.748 5.404 1.00 90.44 121 SER A CA 1
ATOM 994 C C . SER A 1 121 ? 2.591 -11.563 5.961 1.00 90.44 121 SER A C 1
ATOM 996 O O . SER A 1 121 ? 1.435 -11.177 5.835 1.00 90.44 121 SER A O 1
ATOM 998 N N . GLY A 1 122 ? 2.910 -12.646 6.665 1.00 90.12 122 GLY A N 1
ATOM 999 C CA . GLY A 1 122 ? 1.963 -13.385 7.500 1.00 90.12 122 GLY A CA 1
ATOM 1000 C C . GLY A 1 122 ? 1.973 -12.938 8.966 1.00 90.12 122 GLY A C 1
ATOM 1001 O O . GLY A 1 122 ? 1.379 -13.608 9.809 1.00 90.12 122 GLY A O 1
ATOM 1002 N N . SER A 1 123 ? 2.672 -11.842 9.289 1.00 91.62 123 SER A N 1
ATOM 1003 C CA . SER A 1 123 ? 2.732 -11.281 10.640 1.00 91.62 123 SER A CA 1
ATOM 1004 C C . SER A 1 123 ? 1.374 -10.736 11.064 1.00 91.62 123 SER A C 1
ATOM 1006 O O . SER A 1 123 ? 0.868 -9.758 10.511 1.00 91.62 123 SER A O 1
ATOM 1008 N N . ILE A 1 124 ? 0.810 -11.334 12.113 1.00 93.38 124 ILE A N 1
ATOM 1009 C CA . ILE A 1 124 ? -0.457 -10.888 12.698 1.00 93.38 124 ILE A CA 1
ATOM 1010 C C . ILE A 1 124 ? -0.343 -9.490 13.310 1.00 93.38 124 ILE A C 1
ATOM 1012 O O . ILE A 1 124 ? -1.303 -8.725 13.280 1.00 93.38 124 ILE A O 1
ATOM 1016 N N . ASN A 1 125 ? 0.838 -9.130 13.817 1.00 92.88 125 ASN A N 1
ATOM 1017 C CA . ASN A 1 125 ? 1.080 -7.793 14.340 1.00 92.88 125 ASN A CA 1
ATOM 1018 C C . ASN A 1 125 ? 0.938 -6.737 13.231 1.00 92.88 125 ASN A C 1
ATOM 1020 O O . ASN A 1 125 ? 0.154 -5.803 13.391 1.00 92.88 125 ASN A O 1
ATOM 1024 N N . ASN A 1 126 ? 1.594 -6.947 12.080 1.00 92.50 126 ASN A N 1
ATOM 1025 C CA . ASN A 1 126 ? 1.452 -6.055 10.926 1.00 92.50 126 ASN A CA 1
ATOM 1026 C C . ASN A 1 126 ? 0.010 -6.012 10.442 1.00 92.50 126 ASN A C 1
ATOM 1028 O O . ASN A 1 126 ? -0.507 -4.936 10.158 1.00 92.50 126 ASN A O 1
ATOM 1032 N N . LEU A 1 127 ? -0.612 -7.190 10.320 1.00 95.56 127 LEU A N 1
ATOM 1033 C CA . LEU A 1 127 ? -1.976 -7.318 9.833 1.00 95.56 127 LEU A CA 1
ATOM 1034 C C . LEU A 1 127 ? -2.911 -6.435 10.643 1.00 95.56 127 LEU A C 1
ATOM 1036 O O . LEU A 1 127 ? -3.617 -5.617 10.066 1.00 95.56 127 LEU A O 1
ATOM 1040 N N . LEU A 1 128 ? -2.886 -6.567 11.967 1.00 96.31 128 LEU A N 1
ATOM 1041 C CA . LEU A 1 128 ? -3.795 -5.814 12.811 1.00 96.31 128 LEU A CA 1
ATOM 1042 C C . LEU A 1 128 ? -3.410 -4.333 12.910 1.00 96.31 128 LEU A C 1
ATOM 1044 O O . LEU A 1 128 ? -4.303 -3.498 12.831 1.00 96.31 128 LEU A O 1
ATOM 1048 N N . GLU A 1 129 ? -2.126 -3.971 13.023 1.00 96.69 129 GLU A N 1
ATOM 1049 C CA . GLU A 1 129 ? -1.727 -2.554 13.088 1.00 96.69 129 GLU A CA 1
ATOM 1050 C C . GLU A 1 129 ? -2.191 -1.786 11.849 1.00 96.69 129 GLU A C 1
ATOM 1052 O O . GLU A 1 129 ? -2.863 -0.757 11.948 1.00 96.69 129 GLU A O 1
ATOM 1057 N N . TRP A 1 130 ? -1.863 -2.309 10.671 1.00 97.38 130 TRP A N 1
ATOM 1058 C CA . TRP A 1 130 ? -2.135 -1.631 9.414 1.00 97.38 130 TRP A CA 1
ATOM 1059 C C . TRP A 1 130 ? -3.605 -1.696 9.008 1.00 97.38 130 TRP A C 1
ATOM 1061 O O . TRP A 1 130 ? -4.113 -0.739 8.419 1.00 97.38 130 TRP A O 1
ATOM 1071 N N . LEU A 1 131 ? -4.313 -2.766 9.381 1.00 97.62 131 LEU A N 1
ATOM 1072 C CA . LEU A 1 131 ? -5.764 -2.821 9.246 1.00 97.62 131 LEU A CA 1
ATOM 1073 C C . LEU A 1 131 ? -6.433 -1.746 10.108 1.00 97.62 131 LEU A C 1
ATOM 1075 O O . LEU A 1 131 ? -7.267 -0.998 9.606 1.00 97.62 131 LEU A O 1
ATOM 1079 N N . MET A 1 132 ? -6.012 -1.600 11.367 1.00 98.00 132 MET A N 1
ATOM 1080 C CA . MET A 1 132 ? -6.547 -0.571 12.260 1.00 98.00 132 MET A CA 1
ATOM 1081 C C . MET A 1 132 ? -6.243 0.847 11.777 1.00 98.00 132 MET A C 1
ATOM 1083 O O . MET A 1 132 ? -7.107 1.712 11.886 1.00 98.00 132 MET A O 1
ATOM 1087 N N . ILE A 1 133 ? -5.065 1.095 11.195 1.00 97.81 133 ILE A N 1
ATOM 1088 C CA . ILE A 1 133 ? -4.756 2.381 10.546 1.00 97.81 133 ILE A CA 1
ATOM 1089 C C . ILE A 1 133 ? -5.702 2.630 9.363 1.00 97.81 133 ILE A C 1
ATOM 1091 O O . ILE A 1 133 ? -6.218 3.736 9.214 1.00 97.81 133 ILE A O 1
ATOM 1095 N N . GLY A 1 134 ? -5.977 1.615 8.541 1.00 97.38 134 GLY A N 1
ATOM 1096 C CA . GLY A 1 134 ? -6.917 1.737 7.427 1.00 97.38 134 GLY A CA 1
ATOM 1097 C C . GLY A 1 134 ? -8.345 2.056 7.874 1.00 97.38 134 GLY A C 1
ATOM 1098 O O . GLY A 1 134 ? -8.967 2.976 7.339 1.00 97.38 134 GLY A O 1
ATOM 1099 N N . VAL A 1 135 ? -8.834 1.355 8.902 1.00 97.06 135 VAL A N 1
ATOM 1100 C CA . VAL A 1 135 ? -10.146 1.615 9.516 1.00 97.06 135 VAL A CA 1
ATOM 1101 C C . VAL A 1 135 ? -10.179 3.003 10.155 1.00 97.06 135 VAL A C 1
ATOM 1103 O O . VAL A 1 135 ? -11.157 3.724 9.982 1.00 97.06 135 VAL A O 1
ATOM 1106 N N . LEU A 1 136 ? -9.107 3.429 10.828 1.00 96.38 136 LEU A N 1
ATOM 1107 C CA . LEU A 1 136 ? -8.994 4.769 11.408 1.00 96.38 136 LEU A CA 1
ATOM 1108 C C . LEU A 1 136 ? -9.113 5.853 10.337 1.00 96.38 136 LEU A C 1
ATOM 1110 O O . LEU A 1 136 ? -9.891 6.791 10.504 1.00 96.38 136 LEU A O 1
ATOM 1114 N N . ILE A 1 137 ? -8.380 5.712 9.227 1.00 95.81 137 ILE A N 1
ATOM 1115 C CA . ILE A 1 137 ? -8.471 6.647 8.104 1.00 95.81 137 ILE A CA 1
ATOM 1116 C C . ILE A 1 137 ? -9.902 6.660 7.563 1.00 95.81 137 ILE A C 1
ATOM 1118 O O . ILE A 1 137 ? -10.475 7.735 7.418 1.00 95.81 137 ILE A O 1
ATOM 1122 N N . TYR A 1 138 ? -10.521 5.498 7.337 1.00 94.69 138 TYR A N 1
ATOM 1123 C CA . TYR A 1 138 ? -11.909 5.432 6.881 1.00 94.69 138 TYR A CA 1
ATOM 1124 C C . TYR A 1 138 ? -12.877 6.145 7.841 1.00 94.69 138 TYR A C 1
ATOM 1126 O O . TYR A 1 138 ? -13.610 7.038 7.415 1.00 94.69 138 TYR A O 1
ATOM 1134 N N . LEU A 1 139 ? -12.856 5.807 9.133 1.00 93.75 139 LEU A N 1
ATOM 1135 C CA . LEU A 1 139 ? -13.747 6.389 10.140 1.00 93.75 139 LEU A CA 1
ATOM 1136 C C . LEU A 1 139 ? -13.529 7.898 10.289 1.00 93.75 139 LEU A C 1
ATOM 1138 O O . LEU A 1 139 ? -14.496 8.638 10.429 1.00 93.75 139 LEU A O 1
ATOM 1142 N N . SER A 1 140 ? -12.287 8.380 10.170 1.00 91.56 140 SER A N 1
ATOM 1143 C CA . SER A 1 140 ? -11.970 9.816 10.237 1.00 91.56 140 SER A CA 1
ATOM 1144 C C . SER A 1 140 ? -12.632 10.647 9.133 1.00 91.56 140 SER A C 1
ATOM 1146 O O . SER A 1 140 ? -12.761 11.864 9.267 1.00 91.56 140 SER A O 1
ATOM 1148 N N . THR A 1 141 ? -13.080 9.988 8.061 1.00 86.31 141 THR A N 1
ATOM 1149 C CA . THR A 1 141 ? -13.783 10.621 6.939 1.00 86.31 141 THR A CA 1
ATOM 1150 C C . THR A 1 141 ? -15.300 10.615 7.115 1.00 86.31 141 THR A C 1
ATOM 1152 O O . THR A 1 141 ? -16.012 11.328 6.402 1.00 86.31 141 THR A O 1
ATOM 1155 N N . GLN A 1 142 ? -15.806 9.854 8.089 1.00 84.06 142 GLN A N 1
ATOM 1156 C CA . GLN A 1 142 ? -17.217 9.796 8.440 1.00 84.06 142 GLN A CA 1
ATOM 1157 C C . GLN A 1 142 ? -17.543 10.893 9.455 1.00 84.06 142 GLN A C 1
ATOM 1159 O O . GLN A 1 142 ? -16.874 11.071 10.472 1.00 84.06 142 GLN A O 1
ATOM 1164 N N . LYS A 1 143 ? -18.592 11.673 9.185 1.00 75.00 143 LYS A N 1
ATOM 1165 C CA . LYS A 1 143 ? -19.015 12.743 10.097 1.00 75.00 143 LYS A CA 1
ATOM 1166 C C . LYS A 1 143 ? -19.698 12.147 11.334 1.00 75.00 143 LYS A C 1
ATOM 1168 O O . LYS A 1 143 ? -20.523 11.250 11.204 1.00 75.00 143 LYS A O 1
ATOM 1173 N N . ASN A 1 144 ? -19.438 12.733 12.505 1.00 66.38 144 ASN A N 1
ATOM 1174 C CA . ASN A 1 144 ? -20.142 12.470 13.772 1.00 66.38 144 ASN A CA 1
ATOM 1175 C C . ASN A 1 144 ? -19.994 11.052 14.363 1.00 66.38 144 ASN A C 1
ATOM 1177 O O . ASN A 1 144 ? -20.848 10.644 15.146 1.00 66.38 144 ASN A O 1
ATOM 1181 N N . GLN A 1 145 ? -18.933 10.313 14.029 1.00 73.94 145 GLN A N 1
ATOM 1182 C CA . GLN A 1 145 ? -18.604 9.052 14.703 1.00 73.94 145 GLN A CA 1
ATOM 1183 C C . GLN A 1 145 ? -17.490 9.257 15.731 1.00 73.94 145 GLN A C 1
ATOM 1185 O O . GLN A 1 145 ? -16.512 9.958 15.463 1.00 73.94 145 GLN A O 1
ATOM 1190 N N . ASP A 1 146 ? -17.635 8.642 16.906 1.00 88.12 146 ASP A N 1
ATOM 1191 C CA . ASP A 1 146 ? -16.524 8.519 17.846 1.00 88.12 146 ASP A CA 1
ATOM 1192 C C . ASP A 1 146 ? -15.507 7.528 17.264 1.00 88.12 146 ASP A C 1
ATOM 1194 O O . ASP A 1 146 ? -15.793 6.341 17.098 1.00 88.12 146 ASP A O 1
ATOM 1198 N N . LEU A 1 147 ? -14.326 8.036 16.904 1.00 91.44 147 LEU A N 1
ATOM 1199 C CA . LEU A 1 147 ? -13.286 7.234 16.262 1.00 91.44 147 LEU A CA 1
ATOM 1200 C C . LEU A 1 147 ? -12.774 6.116 17.165 1.00 91.44 147 LEU A C 1
ATOM 1202 O O . LEU A 1 147 ? -12.480 5.031 16.672 1.00 91.44 147 LEU A O 1
ATOM 1206 N N . ILE A 1 148 ? -12.643 6.366 18.468 1.00 94.56 148 ILE A N 1
ATOM 1207 C CA . ILE A 1 148 ? -12.090 5.378 19.393 1.00 94.56 148 ILE A CA 1
ATOM 1208 C C . ILE A 1 148 ? -13.099 4.258 19.607 1.00 94.56 148 ILE A C 1
ATOM 1210 O O . ILE A 1 148 ? -12.721 3.088 19.534 1.00 94.56 148 ILE A O 1
ATOM 1214 N N . ASP A 1 149 ? -14.368 4.597 19.821 1.00 94.56 149 ASP A N 1
ATOM 1215 C CA . ASP A 1 149 ? -15.406 3.585 20.007 1.00 94.56 149 ASP A CA 1
ATOM 1216 C C . ASP A 1 149 ? -15.658 2.793 18.717 1.00 94.56 149 ASP A C 1
ATOM 1218 O O . ASP A 1 149 ? -15.755 1.568 18.777 1.00 94.56 149 ASP A O 1
ATOM 1222 N N . GLY A 1 150 ? -15.631 3.441 17.546 1.00 95.25 150 GLY A N 1
ATOM 1223 C CA . GLY A 1 150 ? -15.726 2.751 16.254 1.00 95.25 150 GLY A CA 1
ATOM 1224 C C . GLY A 1 150 ? -14.562 1.786 16.000 1.00 95.25 150 GLY A C 1
ATOM 1225 O O . GLY A 1 150 ? -14.770 0.658 15.551 1.00 95.25 150 GLY A O 1
ATOM 1226 N N . LEU A 1 151 ? -13.330 2.176 16.350 1.00 96.88 151 LEU A N 1
ATOM 1227 C CA . LEU A 1 151 ? -12.171 1.280 16.278 1.00 96.88 151 LEU A CA 1
ATOM 1228 C C . LEU A 1 151 ? -12.277 0.110 17.262 1.00 96.88 151 LEU A C 1
ATOM 1230 O O . LEU A 1 151 ? -11.909 -1.013 16.915 1.00 96.88 151 LEU A O 1
ATOM 1234 N N . LYS A 1 152 ? -12.771 0.354 18.483 1.00 97.69 152 LYS A N 1
ATOM 1235 C CA . LYS A 1 152 ? -12.996 -0.695 19.489 1.00 97.69 152 LYS A CA 1
ATOM 1236 C C . LYS A 1 152 ? -14.053 -1.687 19.023 1.00 97.69 152 LYS A C 1
ATOM 1238 O O . LYS A 1 152 ? -13.821 -2.889 19.101 1.00 97.69 152 LYS A O 1
ATOM 1243 N N . GLU A 1 153 ? -15.182 -1.201 18.522 1.00 96.69 153 GLU A N 1
ATOM 1244 C CA . GLU A 1 153 ? -16.246 -2.044 17.979 1.00 96.69 153 GLU A CA 1
ATOM 1245 C C . GLU A 1 153 ? -15.725 -2.904 16.825 1.00 96.69 153 GLU A C 1
ATOM 1247 O O . GLU A 1 153 ? -15.926 -4.120 16.820 1.00 96.69 153 GLU A O 1
ATOM 1252 N N . TYR A 1 154 ? -14.978 -2.299 15.897 1.00 96.69 154 TYR A N 1
ATOM 1253 C CA . TYR A 1 154 ? -14.356 -3.018 14.792 1.00 96.69 154 TYR A CA 1
ATOM 1254 C C . TYR A 1 154 ? -13.447 -4.152 15.286 1.00 96.69 154 TYR A C 1
ATOM 1256 O O . TYR A 1 154 ? -13.648 -5.312 14.927 1.00 96.69 154 TYR A O 1
ATOM 1264 N N . ILE A 1 155 ? -12.466 -3.845 16.143 1.00 96.75 155 ILE A N 1
ATOM 1265 C CA . ILE A 1 155 ? -11.473 -4.840 16.565 1.00 96.75 155 ILE A CA 1
ATOM 1266 C C . ILE A 1 155 ? -12.076 -5.922 17.470 1.00 96.75 155 ILE A C 1
ATOM 1268 O O . ILE A 1 155 ? -11.585 -7.043 17.465 1.00 96.75 155 ILE A O 1
ATOM 1272 N N . ILE A 1 156 ? -13.145 -5.634 18.222 1.00 96.19 156 ILE A N 1
ATOM 1273 C CA . ILE A 1 156 ? -13.878 -6.644 19.007 1.00 96.19 156 ILE A CA 1
ATOM 1274 C C . ILE A 1 156 ? -14.573 -7.647 18.084 1.00 96.19 156 ILE A C 1
ATOM 1276 O O . ILE A 1 156 ? -14.549 -8.847 18.358 1.00 96.19 156 ILE A O 1
ATOM 1280 N N . ASN A 1 157 ? -15.169 -7.159 16.996 1.00 95.19 157 ASN A N 1
ATOM 1281 C CA . ASN A 1 157 ? -15.896 -7.987 16.038 1.00 95.19 157 ASN A CA 1
ATOM 1282 C C . ASN A 1 157 ? -14.973 -8.683 15.025 1.00 95.19 157 ASN A C 1
ATOM 1284 O O . ASN A 1 157 ? -15.383 -9.654 14.391 1.00 95.19 157 ASN A O 1
ATOM 1288 N N . PHE A 1 158 ? -13.725 -8.231 14.884 1.00 94.62 158 PHE A N 1
ATOM 1289 C CA . PHE A 1 158 ? -12.749 -8.852 13.997 1.00 94.62 158 PHE A CA 1
ATOM 1290 C C . PHE A 1 158 ? -12.203 -10.155 14.600 1.00 94.62 158 PHE A C 1
ATOM 1292 O O . PHE A 1 158 ? -11.332 -10.168 15.482 1.00 94.62 158 PHE A O 1
ATOM 1299 N N . SER A 1 159 ? -12.734 -11.284 14.125 1.00 91.19 159 SER A N 1
ATOM 1300 C CA . SER A 1 159 ? -12.384 -12.606 14.636 1.00 91.19 159 SER A CA 1
ATOM 1301 C C . SER A 1 159 ? -11.330 -13.313 13.780 1.00 91.19 159 SER A C 1
ATOM 1303 O O . SER A 1 159 ? -11.287 -13.210 12.553 1.00 91.19 159 SER A O 1
ATOM 1305 N N . GLN A 1 160 ? -10.498 -14.117 14.442 1.00 91.44 160 GLN A N 1
ATOM 1306 C CA . GLN A 1 160 ? -9.506 -14.965 13.783 1.00 91.44 160 GLN A CA 1
ATOM 1307 C C . GLN A 1 160 ? -10.155 -15.992 12.840 1.00 91.44 160 GLN A C 1
ATOM 1309 O O . GLN A 1 160 ? -9.561 -16.382 11.834 1.00 91.44 160 GLN A O 1
ATOM 1314 N N . ARG A 1 161 ? -11.368 -16.452 13.174 1.00 90.31 161 ARG A N 1
ATOM 1315 C CA . ARG A 1 161 ? -12.123 -17.394 12.347 1.00 90.31 161 ARG A CA 1
ATOM 1316 C C . ARG A 1 161 ? -12.515 -16.741 11.026 1.00 90.31 161 ARG A C 1
ATOM 1318 O O . ARG A 1 161 ? -12.226 -17.310 9.981 1.00 90.31 161 ARG A O 1
ATOM 1325 N N . ASP A 1 162 ? -13.092 -15.543 11.080 1.00 89.19 162 ASP A N 1
ATOM 1326 C CA . ASP A 1 162 ? -13.536 -14.837 9.876 1.00 89.19 162 ASP A CA 1
ATOM 1327 C C . ASP A 1 162 ? -12.344 -14.468 8.982 1.00 89.19 162 ASP A C 1
ATOM 1329 O O . ASP A 1 162 ? -12.434 -14.595 7.760 1.00 89.19 162 ASP A O 1
ATOM 1333 N N . LEU A 1 163 ? -11.197 -14.108 9.579 1.00 92.38 163 LEU A N 1
ATOM 1334 C CA . LEU A 1 163 ? -9.945 -13.916 8.843 1.00 92.38 163 LEU A CA 1
ATOM 1335 C C . LEU A 1 163 ? -9.556 -15.179 8.060 1.00 92.38 163 LEU A C 1
ATOM 1337 O O . LEU A 1 163 ? -9.289 -15.099 6.866 1.00 92.38 163 LEU A O 1
ATOM 1341 N N . LEU A 1 164 ? -9.514 -16.347 8.705 1.00 91.25 164 LEU A N 1
ATOM 1342 C CA . LEU A 1 164 ? -9.107 -17.582 8.026 1.00 91.25 164 LEU A CA 1
ATOM 1343 C C . LEU A 1 164 ? -10.135 -18.056 6.993 1.00 91.25 164 LEU A C 1
ATOM 1345 O O . LEU A 1 164 ? -9.745 -18.522 5.926 1.00 91.25 164 LEU A O 1
ATOM 1349 N N . GLU A 1 165 ? -11.430 -17.924 7.278 1.00 90.94 165 GLU A N 1
ATOM 1350 C CA . GLU A 1 165 ? -12.498 -18.330 6.358 1.00 90.94 165 GLU A CA 1
ATOM 1351 C C . GLU A 1 165 ? -12.520 -17.470 5.088 1.00 90.94 165 GLU A C 1
ATOM 1353 O O . GLU A 1 165 ? -12.698 -17.999 3.991 1.00 90.94 165 GLU A O 1
ATOM 1358 N N . ARG A 1 166 ? -12.309 -16.152 5.213 1.00 92.56 166 ARG A N 1
ATOM 1359 C CA . ARG A 1 166 ? -12.378 -15.215 4.078 1.00 92.56 166 ARG A CA 1
ATOM 1360 C C . ARG A 1 166 ? -11.045 -15.017 3.362 1.00 92.56 166 ARG A C 1
ATOM 1362 O O . ARG A 1 166 ? -11.043 -14.795 2.154 1.00 92.56 166 ARG A O 1
ATOM 1369 N N . HIS A 1 167 ? -9.935 -15.095 4.096 1.00 93.94 167 HIS A N 1
ATOM 1370 C CA . HIS A 1 167 ? -8.601 -14.715 3.619 1.00 93.94 167 HIS A CA 1
ATOM 1371 C C . HIS A 1 167 ? -7.544 -15.804 3.780 1.00 93.94 167 HIS A C 1
ATOM 1373 O O . HIS A 1 167 ? -6.380 -15.575 3.463 1.00 93.94 167 HIS A O 1
ATOM 1379 N N . GLY A 1 168 ? -7.908 -17.007 4.227 1.00 90.75 168 GLY A N 1
ATOM 1380 C CA . GLY A 1 168 ? -6.952 -18.103 4.383 1.00 90.75 168 GLY A CA 1
ATOM 1381 C C . GLY A 1 168 ? -6.181 -18.426 3.095 1.00 90.75 168 GLY A C 1
ATOM 1382 O O . GLY A 1 168 ? -5.001 -18.747 3.157 1.00 90.75 168 GLY A O 1
ATOM 1383 N N . GLN A 1 169 ? -6.821 -18.271 1.931 1.00 91.69 169 GLN A N 1
ATOM 1384 C CA . GLN A 1 169 ? -6.198 -18.479 0.614 1.00 91.69 169 GLN A CA 1
ATOM 1385 C C . GLN A 1 169 ? -5.306 -17.315 0.158 1.00 91.69 169 GLN A C 1
ATOM 1387 O O . GLN A 1 169 ? -4.547 -17.464 -0.794 1.00 91.69 169 GLN A O 1
ATOM 1392 N N . ASP A 1 170 ? -5.399 -16.154 0.811 1.00 93.69 170 ASP A N 1
ATOM 1393 C CA . ASP A 1 170 ? -4.559 -14.996 0.500 1.00 93.69 170 ASP A CA 1
ATOM 1394 C C . ASP A 1 170 ? -3.185 -15.083 1.205 1.00 93.69 170 ASP A C 1
ATOM 1396 O O . ASP A 1 170 ? -2.278 -14.307 0.897 1.00 93.69 170 ASP A O 1
ATOM 1400 N N . PHE A 1 171 ? -2.998 -16.036 2.130 1.00 91.38 171 PHE A N 1
ATOM 1401 C CA . PHE A 1 171 ? -1.687 -16.340 2.704 1.00 91.38 171 PHE A CA 1
ATOM 1402 C C . PHE A 1 171 ? -0.753 -16.960 1.657 1.00 91.38 171 PHE A C 1
ATOM 1404 O O . PHE A 1 171 ? -1.151 -17.771 0.826 1.00 91.38 171 PHE A O 1
ATOM 1411 N N . ARG A 1 172 ? 0.545 -16.651 1.755 1.00 89.00 172 ARG A N 1
ATOM 1412 C CA . ARG A 1 172 ? 1.585 -17.314 0.940 1.00 89.00 172 ARG A CA 1
ATOM 1413 C C . ARG A 1 172 ? 1.950 -18.716 1.432 1.00 89.00 172 ARG A C 1
ATOM 1415 O O . ARG A 1 172 ? 2.650 -19.443 0.731 1.00 89.00 172 ARG A O 1
ATOM 1422 N N . LEU A 1 173 ? 1.539 -19.061 2.650 1.00 86.75 173 LEU A N 1
ATOM 1423 C CA . LEU A 1 173 ? 1.657 -20.399 3.218 1.00 86.75 173 LEU A CA 1
ATOM 1424 C C . LEU A 1 173 ? 0.305 -21.095 3.136 1.00 86.75 173 LEU A C 1
ATOM 1426 O O . LEU A 1 173 ? -0.716 -20.473 3.422 1.00 86.75 173 LEU A O 1
ATOM 1430 N N . ASP A 1 174 ? 0.325 -22.395 2.848 1.00 85.12 174 ASP A N 1
ATOM 1431 C CA . ASP A 1 174 ? -0.857 -23.237 3.015 1.00 85.12 174 ASP A CA 1
ATOM 1432 C C . ASP A 1 174 ? -1.387 -23.093 4.447 1.00 85.12 174 ASP A C 1
ATOM 1434 O O . ASP A 1 174 ? -0.611 -23.140 5.408 1.00 85.12 174 ASP A O 1
ATOM 1438 N N . ILE A 1 175 ? -2.708 -22.967 4.597 1.00 82.44 175 ILE A N 1
ATOM 1439 C CA . ILE A 1 175 ? -3.364 -22.799 5.904 1.00 82.44 175 ILE A CA 1
ATOM 1440 C C . ILE A 1 175 ? -2.967 -23.929 6.865 1.00 82.44 175 ILE A C 1
ATOM 1442 O O . ILE A 1 175 ? -2.716 -23.679 8.041 1.00 82.44 175 ILE A O 1
ATOM 1446 N N . ASP A 1 176 ? -2.826 -25.157 6.361 1.00 82.50 176 ASP A N 1
ATOM 1447 C CA . ASP A 1 176 ? -2.439 -26.330 7.156 1.00 82.50 176 ASP A CA 1
ATOM 1448 C C . ASP A 1 176 ? -0.990 -26.271 7.672 1.00 82.50 176 ASP A C 1
ATOM 1450 O O . ASP A 1 176 ? -0.624 -26.987 8.604 1.00 82.50 176 ASP A O 1
ATOM 1454 N N . ARG A 1 177 ? -0.151 -25.416 7.075 1.00 83.38 177 ARG A N 1
ATOM 1455 C CA . ARG A 1 177 ? 1.238 -25.170 7.496 1.00 83.38 177 ARG A CA 1
ATOM 1456 C C . ARG A 1 177 ? 1.363 -23.977 8.438 1.00 83.38 177 ARG A C 1
ATOM 1458 O O . ARG A 1 177 ? 2.459 -23.719 8.939 1.00 83.38 177 ARG A O 1
ATOM 1465 N N . LEU A 1 178 ? 0.277 -23.242 8.680 1.00 82.88 178 LEU A N 1
ATOM 1466 C CA . LEU A 1 178 ? 0.279 -22.136 9.625 1.00 82.88 178 LEU A CA 1
ATOM 1467 C C . LEU A 1 178 ? 0.464 -22.671 11.054 1.00 82.88 178 LEU A C 1
ATOM 1469 O O . LEU A 1 178 ? -0.272 -23.561 11.485 1.00 82.88 178 LEU A O 1
ATOM 1473 N N . PRO A 1 179 ? 1.418 -22.129 11.830 1.00 83.62 179 PRO A N 1
ATOM 1474 C CA . PRO A 1 179 ? 1.594 -22.534 13.215 1.00 83.62 179 PRO A CA 1
ATOM 1475 C C . PRO A 1 179 ? 0.316 -22.337 14.038 1.00 83.62 179 PRO A C 1
ATOM 1477 O O . PRO A 1 179 ? -0.303 -21.275 13.997 1.00 83.62 179 PRO A O 1
ATOM 1480 N N . ASN A 1 180 ? -0.025 -23.310 14.890 1.00 80.00 180 ASN A N 1
ATOM 1481 C CA . ASN A 1 180 ? -1.138 -23.173 15.843 1.00 80.00 180 ASN A CA 1
ATOM 1482 C C . ASN A 1 180 ? -0.987 -21.944 16.761 1.00 80.00 180 ASN A C 1
ATOM 1484 O O . ASN A 1 180 ? -1.980 -21.399 17.246 1.00 80.00 180 ASN A O 1
ATOM 1488 N N . SER A 1 181 ? 0.249 -21.476 16.970 1.00 79.50 181 SER A N 1
ATOM 1489 C CA . SER A 1 181 ? 0.549 -20.254 17.716 1.00 79.50 181 SER A CA 1
ATOM 1490 C C . SER A 1 181 ? -0.032 -18.989 17.081 1.00 79.50 181 SER A C 1
ATOM 1492 O O . SER A 1 181 ? -0.209 -18.016 17.807 1.00 79.50 181 SER A O 1
ATOM 1494 N N . ILE A 1 182 ? -0.395 -18.998 15.791 1.00 81.94 182 ILE A N 1
ATOM 1495 C CA . ILE A 1 182 ? -1.058 -17.865 15.127 1.00 81.94 182 ILE A CA 1
ATOM 1496 C C . ILE A 1 182 ? -2.406 -17.546 15.774 1.00 81.94 182 ILE A C 1
ATOM 1498 O O . ILE A 1 182 ? -2.766 -16.381 15.910 1.00 81.94 182 ILE A O 1
ATOM 1502 N N . ARG A 1 183 ? -3.143 -18.566 16.232 1.00 80.81 183 ARG A N 1
ATOM 1503 C CA . ARG A 1 183 ? -4.428 -18.350 16.916 1.00 80.81 183 ARG A CA 1
ATOM 1504 C C . ARG A 1 183 ? -4.234 -17.581 18.218 1.00 80.81 183 ARG A C 1
ATOM 1506 O O . ARG A 1 183 ? -4.912 -16.597 18.489 1.00 80.81 183 ARG A O 1
ATOM 1513 N N . VAL A 1 184 ? -3.259 -18.029 19.006 1.00 84.69 184 VAL A N 1
ATOM 1514 C CA . VAL A 1 184 ? -2.924 -17.423 20.297 1.00 84.69 184 VAL A CA 1
ATOM 1515 C C . VAL A 1 184 ? -2.330 -16.029 20.102 1.00 84.69 184 VAL A C 1
ATOM 1517 O O . VAL A 1 184 ? -2.668 -15.116 20.853 1.00 84.69 184 VAL A O 1
ATOM 1520 N N . SER A 1 185 ? -1.470 -15.843 19.094 1.00 88.25 185 SER A N 1
ATOM 1521 C CA . SER A 1 185 ? -0.899 -14.532 18.798 1.00 88.25 185 SER A CA 1
ATOM 1522 C C . SER A 1 185 ? -1.979 -13.553 18.356 1.00 88.25 185 SER A C 1
ATOM 1524 O O . SER A 1 185 ? -1.988 -12.444 18.867 1.00 88.25 185 SER A O 1
ATOM 1526 N N . PHE A 1 186 ? -2.937 -13.962 17.522 1.00 93.94 186 PHE A N 1
ATOM 1527 C CA . PHE A 1 186 ? -4.038 -13.101 17.095 1.00 93.94 186 PHE A CA 1
ATOM 1528 C C . PHE A 1 186 ? -4.833 -12.528 18.262 1.00 93.94 186 PHE A C 1
ATOM 1530 O O . PHE A 1 186 ? -4.965 -11.312 18.371 1.00 93.94 186 PHE A O 1
ATOM 1537 N N . GLU A 1 187 ? -5.306 -13.378 19.172 1.00 93.50 187 GLU A N 1
ATOM 1538 C CA . GLU A 1 187 ? -6.081 -12.922 20.330 1.00 93.50 187 GLU A CA 1
AT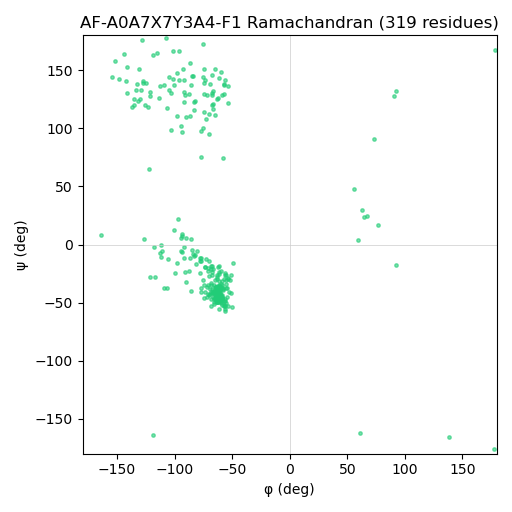OM 1539 C C . GLU A 1 187 ? -5.249 -12.017 21.251 1.00 93.50 187 GLU A C 1
ATOM 1541 O O . GLU A 1 187 ? -5.737 -10.994 21.735 1.00 93.50 187 GLU A O 1
ATOM 1546 N N 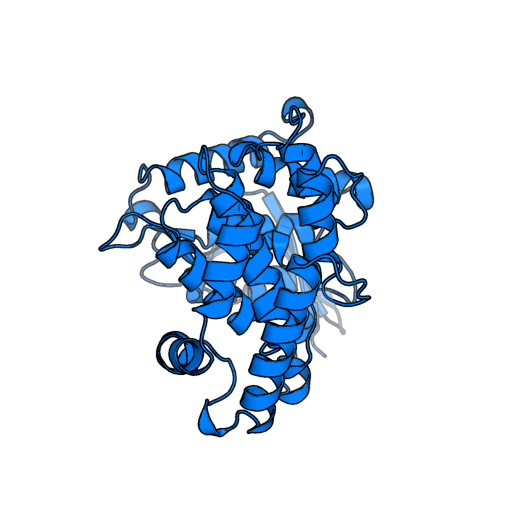. ARG A 1 188 ? -3.963 -12.340 21.439 1.00 93.81 188 ARG A N 1
ATOM 1547 C CA . ARG A 1 188 ? -3.032 -11.507 22.211 1.00 93.81 188 ARG A CA 1
ATOM 1548 C C . ARG A 1 188 ? -2.828 -10.133 21.569 1.00 93.81 188 ARG A C 1
ATOM 1550 O O . ARG A 1 188 ? -2.915 -9.123 22.263 1.00 93.81 188 ARG A O 1
ATOM 1557 N N . GLU A 1 189 ? -2.564 -10.082 20.266 1.00 95.12 189 GLU A N 1
ATOM 1558 C CA . GLU A 1 189 ? -2.382 -8.826 19.535 1.00 95.12 189 GLU A CA 1
ATOM 1559 C C . GLU A 1 189 ? -3.683 -7.994 19.535 1.00 95.12 189 GLU A C 1
ATOM 1561 O O . GLU A 1 189 ? -3.643 -6.782 19.741 1.00 95.12 189 GLU A O 1
ATOM 1566 N N . ARG A 1 190 ? -4.857 -8.637 19.440 1.00 95.56 190 ARG A N 1
ATOM 1567 C CA . ARG A 1 190 ? -6.166 -7.971 19.553 1.00 95.56 190 ARG A CA 1
ATOM 1568 C C . ARG A 1 190 ? -6.348 -7.270 20.903 1.00 95.56 190 ARG A C 1
ATOM 1570 O O . ARG A 1 190 ? -6.766 -6.114 20.952 1.00 95.56 190 ARG A O 1
ATOM 1577 N N . ILE A 1 191 ? -5.983 -7.941 21.999 1.00 95.12 191 ILE A N 1
ATOM 1578 C CA . ILE A 1 191 ? -5.996 -7.357 23.352 1.00 95.12 191 ILE A CA 1
ATOM 1579 C C . ILE A 1 191 ? -5.003 -6.192 23.454 1.00 95.12 191 ILE A C 1
ATOM 1581 O O . ILE A 1 191 ? -5.332 -5.153 24.026 1.00 95.12 191 ILE A O 1
ATOM 1585 N N . ASN A 1 192 ? -3.807 -6.326 22.875 1.00 96.31 192 ASN A N 1
ATOM 1586 C CA . ASN A 1 192 ? -2.810 -5.255 22.888 1.00 96.31 192 ASN A CA 1
ATOM 1587 C C . ASN A 1 192 ? -3.315 -3.992 22.167 1.00 96.31 192 ASN A C 1
ATOM 1589 O O . ASN A 1 192 ? -3.096 -2.886 22.658 1.00 96.31 192 ASN A O 1
ATOM 1593 N N . ILE A 1 193 ? -4.030 -4.139 21.047 1.00 97.25 193 ILE A N 1
ATOM 1594 C CA . ILE A 1 193 ? -4.664 -3.009 20.349 1.00 97.25 193 ILE A CA 1
ATOM 1595 C C . ILE A 1 193 ? -5.754 -2.380 21.211 1.00 97.25 193 ILE A C 1
ATOM 1597 O O . ILE A 1 193 ? -5.780 -1.162 21.363 1.00 97.25 193 ILE A O 1
ATOM 1601 N N . LEU A 1 194 ? -6.623 -3.183 21.829 1.00 97.25 194 LEU A N 1
ATOM 1602 C CA . LEU A 1 194 ? -7.649 -2.665 22.740 1.00 97.25 194 LEU A CA 1
ATOM 1603 C C . LEU A 1 194 ? -7.040 -1.871 23.902 1.00 97.25 194 LEU A C 1
ATOM 1605 O O . LEU A 1 194 ? -7.570 -0.827 24.276 1.00 97.25 194 LEU A O 1
ATOM 1609 N N . ASN A 1 195 ? -5.905 -2.317 24.440 1.00 96.50 195 ASN A N 1
ATOM 1610 C CA . ASN A 1 195 ? -5.165 -1.579 25.462 1.00 96.50 195 ASN A CA 1
ATOM 1611 C C . ASN A 1 195 ? -4.678 -0.219 24.940 1.00 96.50 195 ASN A C 1
ATOM 1613 O O . ASN A 1 195 ? -4.881 0.791 25.615 1.00 96.50 195 ASN A O 1
ATOM 1617 N N . VAL A 1 196 ? -4.118 -0.170 23.725 1.00 96.19 196 VAL A N 1
ATOM 1618 C CA . VAL A 1 196 ? -3.737 1.092 23.065 1.00 96.19 196 VAL A CA 1
ATOM 1619 C C . VAL A 1 196 ? -4.946 2.021 22.899 1.00 96.19 196 VAL A C 1
ATOM 1621 O O . VAL A 1 196 ? -4.873 3.190 23.272 1.00 96.19 196 VAL A O 1
ATOM 1624 N N . LEU A 1 197 ? -6.087 1.506 22.429 1.00 96.19 197 LEU A N 1
ATOM 1625 C CA . LEU A 1 197 ? -7.326 2.284 22.262 1.00 96.19 197 LEU A CA 1
ATOM 1626 C C . LEU A 1 197 ? -7.938 2.755 23.594 1.00 96.19 197 LEU A C 1
ATOM 1628 O O . LEU A 1 197 ? -8.721 3.703 23.618 1.00 96.19 197 LEU A O 1
ATOM 1632 N N . ASN A 1 198 ? -7.592 2.108 24.707 1.00 94.94 198 ASN A N 1
ATOM 1633 C CA . ASN A 1 198 ? -7.962 2.523 26.061 1.00 94.94 198 ASN A CA 1
ATOM 1634 C C . ASN A 1 198 ? -6.927 3.464 26.707 1.00 94.94 198 ASN A C 1
ATOM 1636 O O . ASN A 1 198 ? -7.068 3.810 27.879 1.00 94.94 198 ASN A O 1
ATOM 1640 N N . GLY A 1 199 ? -5.893 3.887 25.971 1.00 91.56 199 GLY A N 1
ATOM 1641 C CA . GLY A 1 199 ? -4.872 4.816 26.459 1.00 91.56 199 GLY A CA 1
ATOM 1642 C C . GLY A 1 199 ? -3.834 4.183 27.391 1.00 91.56 199 GLY A C 1
ATOM 1643 O O . GLY A 1 199 ? -3.133 4.898 28.109 1.00 91.56 199 GLY A O 1
ATOM 1644 N N . VAL A 1 200 ? -3.717 2.851 27.405 1.00 93.62 200 VAL A N 1
ATOM 1645 C CA . VAL A 1 200 ? -2.662 2.158 28.152 1.00 93.62 200 VAL A CA 1
ATOM 1646 C C . VAL A 1 200 ? -1.329 2.376 27.438 1.00 93.62 200 VAL A C 1
ATOM 1648 O O . VAL A 1 200 ? -1.210 2.124 26.240 1.00 93.62 200 VAL A O 1
ATOM 1651 N N . LYS A 1 201 ? -0.306 2.820 28.179 1.00 88.81 201 LYS A N 1
ATOM 1652 C CA . LYS A 1 201 ? 1.048 3.007 27.635 1.00 88.81 201 LYS A CA 1
ATOM 1653 C C . LYS A 1 201 ? 1.590 1.685 27.086 1.00 88.81 201 LYS A C 1
ATOM 1655 O O . LYS A 1 201 ? 1.594 0.683 27.798 1.00 88.81 201 LYS A O 1
ATOM 1660 N N . SER A 1 202 ? 2.073 1.706 25.847 1.00 89.00 202 SER A N 1
ATOM 1661 C CA . SER A 1 202 ? 2.610 0.539 25.151 1.00 89.00 202 SER A CA 1
ATOM 1662 C C . SER A 1 202 ? 3.722 0.955 24.192 1.00 89.00 202 SER A C 1
ATOM 1664 O O . SER A 1 202 ? 3.608 1.981 23.525 1.00 89.00 202 SER A O 1
ATOM 1666 N N . ASP A 1 203 ? 4.768 0.138 24.078 1.00 88.62 203 ASP A N 1
ATOM 1667 C CA . ASP A 1 203 ? 5.818 0.312 23.062 1.00 88.62 203 ASP A CA 1
ATOM 1668 C C . ASP A 1 203 ? 5.448 -0.331 21.709 1.00 88.62 203 ASP A C 1
ATOM 1670 O O . ASP A 1 203 ? 6.182 -0.194 20.727 1.00 88.62 203 ASP A O 1
ATOM 1674 N N . MET A 1 204 ? 4.309 -1.031 21.656 1.00 90.88 204 MET A N 1
ATOM 1675 C CA . MET A 1 204 ? 3.782 -1.718 20.472 1.00 90.88 204 MET A CA 1
ATOM 1676 C C . MET A 1 204 ? 2.934 -0.779 19.611 1.00 90.88 204 MET A C 1
ATOM 1678 O O . MET A 1 204 ? 2.348 0.172 20.115 1.00 90.88 204 MET A O 1
ATOM 1682 N N . TYR A 1 205 ? 2.794 -1.084 18.322 1.00 94.62 205 TYR A N 1
ATOM 1683 C CA . TYR A 1 205 ? 1.916 -0.357 17.393 1.00 94.62 205 TYR A CA 1
ATOM 1684 C C . TYR A 1 205 ? 2.190 1.151 17.311 1.00 94.62 205 TYR A C 1
ATOM 1686 O O . TYR A 1 205 ? 1.287 1.986 17.432 1.00 94.62 205 TYR A O 1
ATOM 1694 N N . LYS A 1 206 ? 3.468 1.513 17.169 1.00 95.25 206 LYS A N 1
ATOM 1695 C CA . LYS A 1 206 ? 3.909 2.913 17.160 1.00 95.25 206 LYS A CA 1
ATOM 1696 C C . LYS A 1 206 ? 3.244 3.717 16.045 1.00 95.25 206 LYS A C 1
ATOM 1698 O O . LYS A 1 206 ? 2.928 4.880 16.271 1.00 95.25 206 LYS A O 1
ATOM 1703 N N . ASN A 1 207 ? 2.986 3.109 14.886 1.00 96.19 207 ASN A N 1
ATOM 1704 C CA . ASN A 1 207 ? 2.340 3.799 13.775 1.00 96.19 207 ASN A CA 1
ATOM 1705 C C . ASN A 1 207 ? 0.882 4.114 14.110 1.00 96.19 207 ASN A C 1
ATOM 1707 O O . ASN A 1 207 ? 0.449 5.252 13.941 1.00 96.19 207 ASN A O 1
ATOM 1711 N N . LEU A 1 208 ? 0.135 3.139 14.643 1.00 96.81 208 LEU A N 1
ATOM 1712 C CA . LEU A 1 208 ? -1.256 3.356 15.052 1.00 96.81 208 LEU A CA 1
ATOM 1713 C C . LEU A 1 208 ? -1.357 4.415 16.159 1.00 96.81 208 LEU A C 1
ATOM 1715 O O . LEU A 1 208 ? -2.189 5.317 16.071 1.00 96.81 208 LEU A O 1
ATOM 1719 N N . GLN A 1 209 ? -0.497 4.329 17.178 1.00 96.62 209 GLN A N 1
ATOM 1720 C CA . GLN A 1 209 ? -0.454 5.306 18.269 1.00 96.62 209 GLN A CA 1
ATOM 1721 C C . GLN A 1 209 ? -0.173 6.725 17.763 1.00 96.62 209 GLN A C 1
ATOM 1723 O O . GLN A 1 209 ? -0.849 7.666 18.178 1.00 96.62 209 GLN A O 1
ATOM 1728 N N . ASP A 1 210 ? 0.778 6.879 16.842 1.00 96.38 210 ASP A N 1
ATOM 1729 C CA . ASP A 1 210 ? 1.113 8.169 16.239 1.00 96.38 210 ASP A CA 1
ATOM 1730 C C . ASP A 1 210 ? -0.078 8.748 15.455 1.00 96.38 210 ASP A C 1
ATOM 1732 O O . ASP A 1 210 ? -0.457 9.902 15.659 1.00 96.38 210 ASP A O 1
ATOM 1736 N N . CYS A 1 211 ? -0.754 7.919 14.647 1.00 96.00 211 CYS A N 1
ATOM 1737 C CA . CYS A 1 211 ? -1.960 8.305 13.903 1.00 96.00 211 CYS A CA 1
ATOM 1738 C C . CYS A 1 211 ? -3.091 8.784 14.832 1.00 96.00 211 CYS A C 1
ATOM 1740 O O . CYS A 1 211 ? -3.703 9.825 14.586 1.00 96.00 211 CYS A O 1
ATOM 1742 N N . LEU A 1 212 ? -3.349 8.060 15.927 1.00 95.00 212 LEU A N 1
ATOM 1743 C CA . LEU A 1 212 ? -4.332 8.456 16.944 1.00 95.00 212 LEU A CA 1
ATOM 1744 C C . LEU A 1 212 ? -3.940 9.772 17.632 1.00 95.00 212 LEU A C 1
ATOM 1746 O O . LEU A 1 212 ? -4.794 10.630 17.869 1.00 95.00 212 LEU A O 1
ATOM 1750 N N . GLY A 1 213 ? -2.649 9.950 17.924 1.00 94.19 213 GLY A N 1
ATOM 1751 C CA . GLY A 1 213 ? -2.102 11.173 18.506 1.00 94.19 213 GLY A CA 1
ATOM 1752 C C . GLY A 1 213 ? -2.367 12.400 17.635 1.00 94.19 213 GLY A C 1
ATOM 1753 O O . GLY A 1 213 ? -2.839 13.419 18.138 1.00 94.19 213 GLY A O 1
ATOM 1754 N N . ILE A 1 214 ? -2.151 12.294 16.323 1.00 94.44 214 ILE A N 1
ATOM 1755 C CA . ILE A 1 214 ? -2.379 13.385 15.358 1.00 94.44 214 ILE A CA 1
ATOM 1756 C C . ILE A 1 214 ? -3.844 13.825 15.327 1.00 94.44 214 ILE A C 1
ATOM 1758 O O . ILE A 1 214 ? -4.141 15.022 15.361 1.00 94.44 214 ILE A O 1
ATOM 1762 N N . LEU A 1 215 ? -4.781 12.875 15.336 1.00 89.06 215 LEU A N 1
ATOM 1763 C CA . LEU A 1 215 ? -6.217 13.185 15.349 1.00 89.06 215 LEU A CA 1
ATOM 1764 C C . LEU A 1 215 ? -6.674 13.842 16.664 1.00 89.06 215 LEU A C 1
ATOM 1766 O O . LEU A 1 215 ? -7.689 14.549 16.692 1.00 89.06 215 LEU A O 1
ATOM 1770 N N . ASN A 1 216 ? -5.858 13.698 17.713 1.00 88.81 216 ASN A N 1
ATOM 1771 C CA . ASN A 1 216 ? -5.953 14.390 18.995 1.00 88.81 216 ASN A CA 1
ATOM 1772 C C . ASN A 1 216 ? -5.039 15.629 19.101 1.00 88.81 216 ASN A C 1
ATOM 1774 O O . ASN A 1 216 ? -4.773 16.101 20.206 1.00 88.81 216 ASN A O 1
ATOM 1778 N N . LYS A 1 217 ? -4.617 16.207 17.965 1.00 88.31 217 LYS A N 1
ATOM 1779 C CA . LYS A 1 217 ? -3.778 17.422 17.862 1.00 88.31 217 LYS A CA 1
ATOM 1780 C C . LYS A 1 217 ? -2.339 17.260 18.376 1.00 88.31 217 LYS A C 1
ATOM 1782 O O . LYS A 1 217 ? -1.710 18.240 18.771 1.00 88.31 217 LYS A O 1
ATOM 1787 N N . GLY A 1 218 ? -1.826 16.034 18.389 1.00 92.81 218 GLY A N 1
ATOM 1788 C CA . GLY A 1 218 ? -0.415 15.742 18.624 1.00 92.81 218 GLY A CA 1
ATOM 1789 C C . GLY A 1 218 ? 0.469 16.055 17.412 1.00 92.81 218 GLY A C 1
ATOM 1790 O O . GLY A 1 218 ? -0.022 16.351 16.322 1.00 92.81 218 GLY A O 1
ATOM 1791 N N . MET A 1 219 ? 1.785 15.959 17.614 1.00 94.62 219 MET A N 1
ATOM 1792 C CA . MET A 1 219 ? 2.787 16.097 16.553 1.00 94.62 219 MET A CA 1
ATOM 1793 C C . MET A 1 219 ? 3.205 14.720 16.025 1.00 94.62 219 MET A C 1
ATOM 1795 O O . MET A 1 219 ? 3.363 13.802 16.831 1.00 94.62 219 MET A O 1
ATOM 1799 N N . PRO A 1 220 ? 3.425 14.577 14.708 1.00 96.25 220 PRO A N 1
ATOM 1800 C CA . PRO A 1 220 ? 3.747 13.292 14.101 1.00 96.25 220 PRO A CA 1
ATOM 1801 C C . PRO A 1 220 ? 5.193 12.854 14.379 1.00 96.25 220 PRO A C 1
ATOM 1803 O O . PRO A 1 220 ? 6.123 13.665 14.346 1.00 96.25 220 PRO A O 1
ATOM 1806 N N . THR A 1 221 ? 5.403 11.552 14.567 1.00 95.56 221 THR A N 1
ATOM 1807 C CA . THR A 1 221 ? 6.720 10.947 14.847 1.00 95.56 221 THR A CA 1
ATOM 1808 C C . THR A 1 221 ? 7.141 9.899 13.812 1.00 95.56 221 THR A C 1
ATOM 1810 O O . THR A 1 221 ? 8.331 9.753 13.520 1.00 95.56 221 THR A O 1
ATOM 1813 N N . THR A 1 222 ? 6.182 9.240 13.170 1.00 95.94 222 THR A N 1
ATOM 1814 C CA . THR A 1 222 ? 6.365 8.224 12.124 1.00 95.94 222 THR A CA 1
ATOM 1815 C C . THR A 1 222 ? 6.114 8.804 10.728 1.00 95.94 222 THR A C 1
ATOM 1817 O O . THR A 1 222 ? 5.568 9.901 10.584 1.00 95.94 222 THR A O 1
ATOM 1820 N N . SER A 1 223 ? 6.509 8.080 9.675 1.00 96.00 223 SER A N 1
ATOM 1821 C CA . SER A 1 223 ? 6.261 8.508 8.289 1.00 96.00 223 SER A CA 1
ATOM 1822 C C . SER A 1 223 ? 4.766 8.552 7.966 1.00 96.00 223 SER A C 1
ATOM 1824 O O . SER A 1 223 ? 4.286 9.562 7.458 1.00 96.00 223 SER A O 1
ATOM 1826 N N . ILE A 1 224 ? 4.002 7.516 8.334 1.00 97.12 224 ILE A N 1
ATOM 1827 C CA . ILE A 1 224 ? 2.539 7.515 8.165 1.00 97.12 224 ILE A CA 1
ATOM 1828 C C . ILE A 1 224 ? 1.869 8.616 8.988 1.00 97.12 224 ILE A C 1
ATOM 1830 O O . ILE A 1 224 ? 0.961 9.279 8.493 1.00 97.12 224 ILE A O 1
ATOM 1834 N N . GLY A 1 225 ? 2.357 8.885 10.198 1.00 96.62 225 GLY A N 1
ATOM 1835 C CA . GLY A 1 225 ? 1.867 10.009 10.976 1.00 96.62 225 GLY A CA 1
ATOM 1836 C C . GLY A 1 225 ? 2.101 11.347 10.281 1.00 96.62 225 GLY A C 1
ATOM 1837 O O . GLY A 1 225 ? 1.186 12.155 10.183 1.00 96.62 225 GLY A O 1
ATOM 1838 N N . ARG A 1 226 ? 3.288 11.591 9.715 1.00 96.50 226 ARG A N 1
ATOM 1839 C CA . ARG A 1 226 ? 3.541 12.824 8.946 1.00 96.50 226 ARG A CA 1
ATOM 1840 C C . ARG A 1 226 ? 2.650 12.933 7.712 1.00 96.50 226 ARG 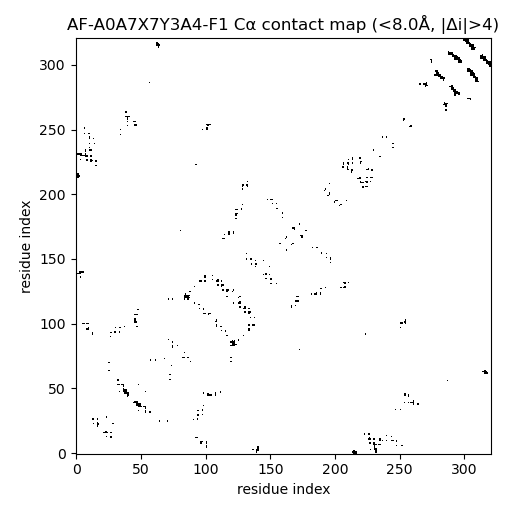A C 1
ATOM 1842 O O . ARG A 1 226 ? 2.158 14.022 7.434 1.00 96.50 226 ARG A O 1
ATOM 1849 N N . ILE A 1 227 ? 2.379 11.813 7.042 1.00 96.81 227 ILE A N 1
ATOM 1850 C CA . ILE A 1 227 ? 1.455 11.755 5.904 1.00 96.81 227 ILE A CA 1
ATOM 1851 C C . ILE A 1 227 ? 0.032 12.141 6.327 1.00 96.81 227 ILE A C 1
ATOM 1853 O O . ILE A 1 227 ? -0.582 13.006 5.705 1.00 96.81 227 ILE A O 1
ATOM 1857 N N . ILE A 1 228 ? -0.484 11.541 7.406 1.00 95.88 228 ILE A N 1
ATOM 1858 C CA . ILE A 1 228 ? -1.813 11.867 7.939 1.00 95.88 228 ILE A CA 1
ATOM 1859 C C . ILE A 1 228 ? -1.856 13.311 8.428 1.00 95.88 228 ILE A C 1
ATOM 1861 O O . ILE A 1 228 ? -2.797 14.027 8.108 1.00 95.88 228 ILE A O 1
ATOM 1865 N N . TYR A 1 229 ? -0.840 13.759 9.164 1.00 95.38 229 TYR A N 1
ATOM 1866 C CA . TYR A 1 229 ? -0.749 15.133 9.643 1.00 95.38 229 TYR A CA 1
ATOM 1867 C C . TYR A 1 229 ? -0.821 16.120 8.477 1.00 95.38 229 TYR A C 1
ATOM 1869 O O . TYR A 1 229 ? -1.661 17.013 8.512 1.00 95.38 229 TYR A O 1
ATOM 1877 N N . GLY A 1 230 ? -0.039 15.917 7.413 1.00 94.50 230 GLY A N 1
ATOM 1878 C CA . GLY A 1 230 ? -0.112 16.736 6.201 1.00 94.50 230 GLY A CA 1
ATOM 1879 C C . GLY A 1 230 ? -1.503 16.735 5.560 1.00 94.50 230 GLY A C 1
ATOM 1880 O O . GLY A 1 230 ? -1.997 17.791 5.182 1.00 94.50 230 GLY A O 1
ATOM 1881 N N . ALA A 1 231 ? -2.186 15.589 5.541 1.00 94.00 231 ALA A N 1
ATOM 1882 C CA . ALA A 1 231 ? -3.558 15.466 5.044 1.00 94.00 231 ALA A CA 1
ATOM 1883 C C . ALA A 1 231 ? -4.629 16.074 5.975 1.00 94.00 231 ALA A C 1
ATOM 1885 O O . ALA A 1 231 ? -5.778 16.230 5.574 1.00 94.00 231 ALA A O 1
ATOM 1886 N N . THR A 1 232 ? -4.291 16.419 7.220 1.00 92.38 232 THR A N 1
ATOM 1887 C CA . THR A 1 232 ? -5.170 17.230 8.084 1.00 92.38 232 THR A CA 1
ATOM 1888 C C . THR A 1 232 ? -4.984 18.734 7.901 1.00 92.38 232 THR A C 1
ATOM 1890 O O . THR A 1 232 ? -5.772 19.521 8.429 1.00 92.38 232 THR A O 1
ATOM 1893 N N . GLN A 1 233 ? -3.924 19.131 7.200 1.00 89.19 233 GLN A N 1
ATOM 1894 C CA . GLN A 1 233 ? -3.601 20.512 6.871 1.00 89.19 233 GLN A CA 1
ATOM 1895 C C . GLN A 1 233 ? -3.860 20.762 5.379 1.00 89.19 233 GLN A C 1
ATOM 1897 O O . GLN A 1 233 ? -4.235 19.862 4.626 1.00 89.19 233 GLN A O 1
ATOM 1902 N N . GLU A 1 234 ? -3.650 21.999 4.934 1.00 83.62 234 GLU A N 1
ATOM 1903 C CA . GLU A 1 234 ? -3.616 22.296 3.505 1.00 83.62 234 GLU A CA 1
ATOM 1904 C C . GLU A 1 234 ? -2.385 21.627 2.876 1.00 83.62 234 GLU A C 1
ATOM 1906 O O . GLU A 1 234 ? -1.248 21.862 3.287 1.00 83.62 234 GLU A O 1
ATOM 1911 N N . THR A 1 235 ? -2.623 20.735 1.914 1.00 84.44 235 THR A N 1
ATOM 1912 C CA . THR A 1 235 ? -1.555 19.990 1.244 1.00 84.44 235 THR A CA 1
ATOM 1913 C C . THR A 1 235 ? -0.956 20.835 0.124 1.00 84.44 235 THR A C 1
ATOM 1915 O O . THR A 1 235 ? -1.664 21.224 -0.804 1.00 84.44 235 THR A O 1
ATOM 1918 N N . ASP A 1 236 ? 0.355 21.071 0.174 1.00 83.19 236 ASP A N 1
ATOM 1919 C CA . ASP A 1 236 ? 1.090 21.836 -0.841 1.00 83.19 236 ASP A CA 1
ATOM 1920 C C . ASP A 1 236 ? 1.346 20.998 -2.108 1.00 83.19 236 ASP A C 1
ATOM 1922 O O . ASP A 1 236 ? 2.435 20.480 -2.359 1.00 83.19 236 ASP A O 1
ATOM 1926 N N . ILE A 1 237 ? 0.290 20.821 -2.903 1.00 83.12 237 ILE A N 1
ATOM 1927 C CA . ILE A 1 237 ? 0.321 20.057 -4.157 1.00 83.12 237 ILE A CA 1
ATOM 1928 C C . ILE A 1 237 ? 1.115 20.799 -5.250 1.00 83.12 237 ILE A C 1
AT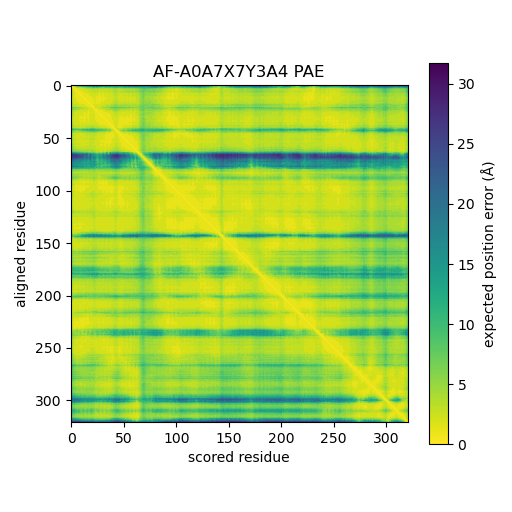OM 1930 O O . ILE A 1 237 ? 1.570 20.164 -6.201 1.00 83.12 237 ILE A O 1
ATOM 1934 N N . GLU A 1 238 ? 1.308 22.117 -5.138 1.00 80.62 238 GLU A N 1
ATOM 1935 C CA . GLU A 1 238 ? 1.952 22.939 -6.176 1.00 80.62 238 GLU A CA 1
ATOM 1936 C C . GLU A 1 238 ? 3.442 22.625 -6.350 1.00 80.62 238 GLU A C 1
ATOM 1938 O O . GLU A 1 238 ? 3.988 22.781 -7.442 1.00 80.62 238 GLU A O 1
ATOM 1943 N N . THR A 1 239 ? 4.092 22.126 -5.299 1.00 84.25 239 THR A N 1
ATOM 1944 C CA . THR A 1 239 ? 5.499 21.696 -5.340 1.00 84.25 239 THR A CA 1
ATOM 1945 C C . THR A 1 239 ? 5.712 20.339 -6.014 1.00 84.25 239 THR A C 1
ATOM 1947 O O . THR A 1 239 ? 6.853 19.965 -6.302 1.00 84.25 239 THR A O 1
ATOM 1950 N N . LEU A 1 240 ? 4.641 19.585 -6.281 1.00 90.25 240 LEU A N 1
ATOM 1951 C CA . LEU A 1 240 ? 4.731 18.257 -6.875 1.00 90.25 240 LEU A CA 1
ATOM 1952 C C . LEU A 1 240 ? 4.815 18.308 -8.400 1.00 90.25 240 LEU A C 1
ATOM 1954 O O . LEU A 1 240 ? 4.146 19.095 -9.069 1.00 90.25 240 LEU A O 1
ATOM 1958 N N . ASP A 1 241 ? 5.577 17.368 -8.963 1.00 91.44 241 ASP A N 1
ATOM 1959 C CA . ASP A 1 241 ? 5.567 17.127 -10.403 1.00 91.44 241 ASP A CA 1
ATOM 1960 C C . ASP A 1 241 ? 4.140 16.824 -10.897 1.00 91.44 241 ASP A C 1
ATOM 1962 O O . ASP A 1 241 ? 3.364 16.103 -10.253 1.00 91.44 241 ASP A O 1
ATOM 1966 N N . VAL A 1 242 ? 3.804 17.348 -12.081 1.00 92.75 242 VAL A N 1
ATOM 1967 C CA . VAL A 1 242 ? 2.486 17.201 -12.714 1.00 92.75 242 VAL A CA 1
ATOM 1968 C C . VAL A 1 242 ? 2.047 15.737 -12.838 1.00 92.75 242 VAL A C 1
ATOM 1970 O O . VAL A 1 242 ? 0.849 15.443 -12.789 1.00 92.75 242 VAL A O 1
ATOM 1973 N N . PHE A 1 243 ? 2.993 14.803 -12.960 1.00 92.62 243 PHE A N 1
ATOM 1974 C CA . PHE A 1 243 ? 2.738 13.369 -12.942 1.00 92.62 243 PHE A CA 1
ATOM 1975 C C . PHE A 1 243 ? 2.021 12.929 -11.658 1.00 92.62 243 PHE A C 1
ATOM 1977 O O . PHE A 1 243 ? 0.995 12.253 -11.743 1.00 92.62 243 PHE A O 1
ATOM 1984 N N . TYR A 1 244 ? 2.493 13.350 -10.481 1.00 93.12 244 TYR A N 1
ATOM 1985 C CA . TYR A 1 244 ? 1.901 12.963 -9.194 1.00 93.12 244 TYR A CA 1
ATOM 1986 C C . TYR A 1 244 ? 0.544 13.628 -8.962 1.00 93.12 244 TYR A C 1
ATOM 1988 O O . TYR A 1 244 ? -0.383 12.991 -8.458 1.00 93.12 244 TYR A O 1
ATOM 1996 N N . VAL A 1 245 ? 0.376 14.869 -9.426 1.00 93.62 245 VAL A N 1
ATOM 1997 C CA . VAL A 1 245 ? -0.930 15.547 -9.430 1.00 93.62 245 VAL A CA 1
ATOM 1998 C C . VAL A 1 245 ? -1.940 14.769 -10.282 1.00 93.62 245 VAL A C 1
ATOM 2000 O O . VAL A 1 245 ? -3.086 14.552 -9.880 1.00 93.62 245 VAL A O 1
ATOM 2003 N N . ASN A 1 246 ? -1.520 14.307 -11.462 1.00 94.56 246 ASN A N 1
ATOM 2004 C CA . ASN A 1 246 ? -2.359 13.500 -12.344 1.00 94.56 246 ASN A CA 1
ATOM 2005 C C . ASN A 1 246 ? -2.647 12.108 -11.769 1.00 94.56 246 ASN A C 1
ATOM 2007 O O . ASN A 1 246 ? -3.761 11.610 -11.941 1.00 94.56 246 ASN A O 1
ATOM 2011 N N . LEU A 1 247 ? -1.696 11.510 -11.047 1.00 94.69 247 LEU A N 1
ATOM 2012 C CA . LEU A 1 247 ? -1.886 10.244 -10.341 1.00 94.69 247 LEU A CA 1
ATOM 2013 C C . LEU A 1 247 ? -2.971 10.360 -9.258 1.00 94.69 247 LEU A C 1
ATOM 2015 O O . LEU A 1 247 ? -3.843 9.497 -9.164 1.00 94.69 247 LEU A O 1
ATOM 2019 N N . ASN A 1 248 ? -2.985 11.461 -8.500 1.00 94.19 248 ASN A N 1
ATOM 2020 C CA . ASN A 1 248 ? -4.030 11.713 -7.505 1.00 94.19 248 ASN A CA 1
ATOM 2021 C C . ASN A 1 248 ? -5.414 11.894 -8.160 1.00 94.19 248 ASN A C 1
ATOM 2023 O O . ASN A 1 248 ? -6.408 11.292 -7.747 1.00 94.19 248 ASN A O 1
ATOM 2027 N N . LYS A 1 249 ? -5.479 12.649 -9.268 1.00 95.06 249 LYS A N 1
ATOM 2028 C CA . LYS A 1 249 ? -6.710 12.795 -10.069 1.00 95.06 249 LYS A CA 1
ATOM 2029 C C . LYS A 1 249 ? -7.201 11.455 -10.622 1.00 95.06 249 LYS A C 1
ATOM 2031 O O . LYS A 1 249 ? -8.410 11.232 -10.684 1.00 95.06 249 LYS A O 1
ATOM 2036 N N . TYR A 1 250 ? -6.289 10.576 -11.037 1.00 96.44 250 TYR A N 1
ATOM 2037 C CA . TYR A 1 250 ? -6.610 9.224 -11.493 1.00 96.44 250 TYR A CA 1
ATOM 2038 C C . TYR A 1 250 ? -7.269 8.398 -10.379 1.00 96.44 250 TYR A C 1
ATOM 2040 O O . TYR A 1 250 ? -8.342 7.841 -10.604 1.00 96.44 250 TYR A O 1
ATOM 2048 N N . LEU A 1 251 ? -6.724 8.413 -9.159 1.00 96.19 251 LEU A N 1
ATOM 2049 C CA . LEU A 1 251 ? -7.341 7.737 -8.009 1.00 96.19 251 LEU A CA 1
ATOM 2050 C C . LEU A 1 251 ? -8.723 8.299 -7.660 1.00 96.19 251 LEU A C 1
ATOM 2052 O O . LEU A 1 251 ? -9.651 7.530 -7.421 1.00 96.19 251 LEU A O 1
ATOM 2056 N N . SER A 1 252 ? -8.904 9.622 -7.708 1.00 94.94 252 SER A N 1
ATOM 2057 C CA . SER A 1 252 ? -10.220 10.245 -7.496 1.00 94.94 252 SER A CA 1
ATOM 2058 C C . SER A 1 252 ? -11.239 9.797 -8.560 1.00 94.94 252 SER A C 1
ATOM 2060 O O . SER A 1 252 ? -12.418 9.601 -8.256 1.00 94.94 252 SER A O 1
ATOM 2062 N N . LYS A 1 253 ? -10.808 9.569 -9.813 1.00 95.81 253 LYS A N 1
ATOM 2063 C CA . LYS A 1 253 ? -11.664 8.991 -10.866 1.00 95.81 253 LYS A CA 1
ATOM 2064 C C . LYS A 1 253 ? -11.998 7.520 -10.604 1.00 95.81 253 LYS A C 1
ATOM 2066 O O . LYS A 1 253 ? -13.165 7.167 -10.766 1.00 95.81 253 LYS A O 1
ATOM 2071 N N . LEU A 1 254 ? -11.028 6.705 -10.174 1.00 95.81 254 LEU A N 1
ATOM 2072 C CA . LEU A 1 254 ? -11.259 5.309 -9.773 1.00 95.81 254 LEU A CA 1
ATOM 2073 C C . LEU A 1 254 ? -12.271 5.225 -8.625 1.00 95.81 254 LEU A C 1
ATOM 2075 O O . LEU A 1 254 ? -13.263 4.510 -8.731 1.00 95.81 254 LEU A O 1
ATOM 2079 N N . ARG A 1 255 ? -12.089 6.038 -7.575 1.00 95.12 255 ARG A N 1
ATOM 2080 C CA . ARG A 1 255 ? -13.012 6.130 -6.430 1.00 95.12 255 ARG A CA 1
ATOM 2081 C C . ARG A 1 255 ? -14.444 6.446 -6.852 1.00 95.12 255 ARG A C 1
ATOM 2083 O O . ARG A 1 255 ? -15.394 5.949 -6.263 1.00 95.12 255 ARG A O 1
ATOM 2090 N N . LYS A 1 256 ? -14.601 7.299 -7.865 1.00 94.12 256 LYS A N 1
ATOM 2091 C CA . LYS A 1 256 ? -15.902 7.744 -8.389 1.00 94.12 256 LYS A CA 1
ATOM 2092 C C . LYS A 1 256 ? -16.485 6.795 -9.447 1.00 94.12 256 LYS A C 1
ATOM 2094 O O . LYS A 1 256 ? -17.494 7.155 -10.048 1.00 94.12 256 LYS A O 1
ATOM 2099 N N . GLY A 1 257 ? -15.848 5.653 -9.729 1.00 91.88 257 GLY A N 1
ATOM 2100 C CA . GLY A 1 257 ? -16.291 4.704 -10.758 1.00 91.88 257 GLY A CA 1
ATOM 2101 C C . GLY A 1 257 ? -16.275 5.286 -12.176 1.00 91.88 257 GLY A C 1
ATOM 2102 O O . GLY A 1 257 ? -17.108 4.935 -13.003 1.00 91.88 257 GLY A O 1
ATOM 2103 N N . ARG A 1 258 ? -15.377 6.242 -12.45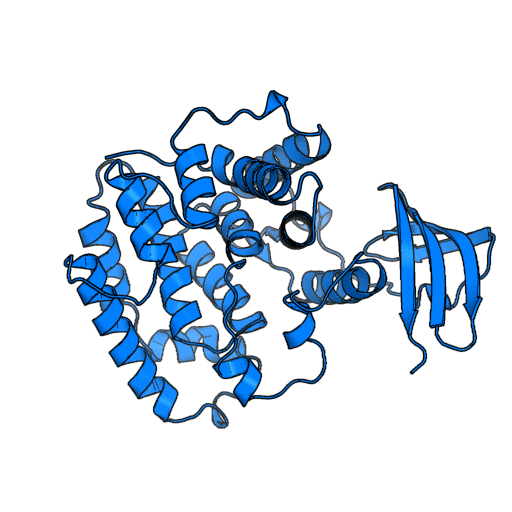6 1.00 93.12 258 ARG A N 1
ATOM 2104 C CA . ARG A 1 258 ? -15.328 6.979 -13.737 1.00 93.12 258 ARG A CA 1
ATOM 2105 C C . ARG A 1 258 ? -14.355 6.391 -14.757 1.00 93.12 258 ARG A C 1
ATOM 2107 O O . ARG A 1 258 ? -14.110 7.027 -15.779 1.00 93.12 258 ARG A O 1
ATOM 2114 N N . ILE A 1 259 ? -13.750 5.249 -14.454 1.00 93.75 259 ILE A N 1
ATOM 2115 C CA . ILE A 1 259 ? -12.831 4.549 -15.349 1.00 93.75 259 ILE A CA 1
ATOM 2116 C C . ILE A 1 259 ? -13.392 3.137 -15.545 1.00 93.75 259 ILE A C 1
ATOM 2118 O O . ILE A 1 259 ? -13.542 2.432 -14.548 1.00 93.75 259 ILE A O 1
ATOM 2122 N N . PRO A 1 260 ? -13.746 2.748 -16.781 1.00 92.06 260 PRO A N 1
ATOM 2123 C CA . PRO A 1 260 ? -14.152 1.385 -17.110 1.00 92.06 260 PRO A CA 1
ATOM 2124 C C . PRO A 1 260 ? -13.049 0.364 -16.808 1.00 92.06 260 PRO A C 1
ATOM 2126 O O . PRO A 1 260 ? -11.861 0.665 -16.939 1.00 92.06 260 PRO A O 1
ATOM 2129 N N . LEU A 1 261 ? -13.436 -0.860 -16.446 1.00 93.50 261 LEU A N 1
ATOM 2130 C CA . LEU A 1 261 ? -12.497 -1.961 -16.211 1.00 93.50 261 LEU A CA 1
ATOM 2131 C C . LEU A 1 261 ? -11.715 -2.304 -17.488 1.00 93.50 261 LEU A C 1
ATOM 2133 O O . LEU A 1 261 ? -10.514 -2.555 -17.450 1.00 93.50 261 LEU A O 1
ATOM 2137 N N . GLU A 1 262 ? -12.392 -2.269 -18.627 1.00 92.81 262 GLU A N 1
ATOM 2138 C CA . GLU A 1 262 ? -11.910 -2.636 -19.957 1.00 92.81 262 GLU A CA 1
ATO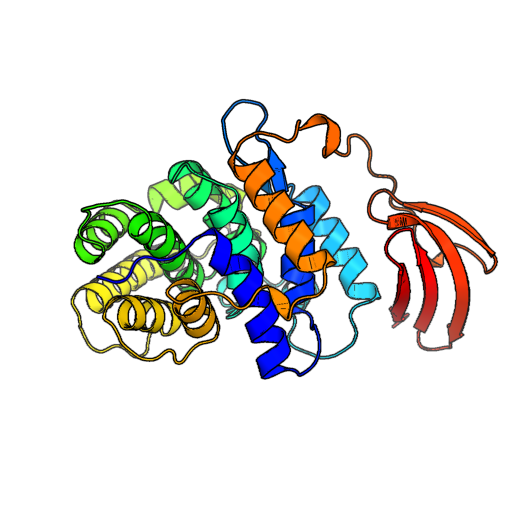M 2139 C C . GLU A 1 262 ? -10.759 -1.742 -20.425 1.00 92.81 262 GLU A C 1
ATOM 2141 O O . GLU A 1 262 ? -9.892 -2.198 -21.168 1.00 92.81 262 GLU A O 1
ATOM 2146 N N . ASP A 1 263 ? -10.710 -0.498 -19.943 1.00 91.38 263 ASP A N 1
ATOM 2147 C CA . ASP A 1 263 ? -9.635 0.450 -20.246 1.00 91.38 263 ASP A CA 1
ATOM 2148 C C . ASP A 1 263 ? -8.329 0.109 -19.508 1.00 91.38 263 ASP A C 1
ATOM 2150 O O . ASP A 1 263 ? -7.254 0.591 -19.876 1.00 91.38 263 ASP A O 1
ATOM 2154 N N . LEU A 1 264 ? -8.411 -0.691 -18.440 1.00 92.62 264 LEU A N 1
ATOM 2155 C CA . LEU A 1 264 ? -7.294 -0.981 -17.538 1.00 92.62 264 LEU A CA 1
ATOM 2156 C C . LEU A 1 264 ? -6.886 -2.455 -17.523 1.00 92.62 264 LEU A C 1
ATOM 2158 O O . LEU A 1 264 ? -5.724 -2.762 -17.237 1.00 92.62 264 LEU A O 1
ATOM 2162 N N . LYS A 1 265 ? -7.828 -3.358 -17.799 1.00 93.00 265 LYS A N 1
ATOM 2163 C CA . LYS A 1 265 ? -7.631 -4.805 -17.759 1.00 93.00 265 LYS A CA 1
ATOM 2164 C C . LYS A 1 265 ? -6.676 -5.254 -18.864 1.00 93.00 265 LYS A C 1
ATOM 2166 O O . LYS A 1 265 ? -6.863 -4.951 -20.039 1.00 93.00 265 LYS A O 1
ATOM 2171 N N . ILE A 1 266 ? -5.677 -6.047 -18.486 1.00 92.25 266 ILE A N 1
ATOM 2172 C CA . ILE A 1 266 ? -4.792 -6.742 -19.424 1.00 92.25 266 ILE A CA 1
ATOM 2173 C C . ILE A 1 266 ? -5.323 -8.167 -19.565 1.00 92.25 266 ILE A C 1
ATOM 2175 O O . ILE A 1 266 ? -5.268 -8.941 -18.614 1.00 92.25 266 ILE A O 1
ATOM 2179 N N . ASN A 1 267 ? -5.868 -8.502 -20.735 1.00 87.06 267 ASN A N 1
ATOM 2180 C CA . ASN A 1 267 ? -6.417 -9.840 -20.978 1.00 87.06 267 ASN A CA 1
ATOM 2181 C C . ASN A 1 267 ? -5.304 -10.877 -21.162 1.00 87.06 267 ASN A C 1
ATOM 2183 O O . ASN A 1 267 ? -5.335 -11.923 -20.523 1.00 87.06 267 ASN A O 1
ATOM 2187 N N . ASP A 1 268 ? -4.299 -10.542 -21.976 1.00 90.38 268 ASP A N 1
ATOM 2188 C CA . ASP A 1 268 ? -3.170 -11.417 -22.281 1.00 90.38 268 ASP A CA 1
ATOM 2189 C C . ASP A 1 268 ? -1.851 -10.698 -21.994 1.00 90.38 268 ASP A C 1
ATOM 2191 O O . ASP A 1 268 ? -1.536 -9.647 -22.564 1.00 90.38 268 ASP A O 1
ATOM 2195 N N . TYR A 1 269 ? -1.069 -11.270 -21.082 1.00 93.50 269 TYR A N 1
ATOM 2196 C CA . TYR A 1 269 ? 0.223 -10.727 -20.688 1.00 93.50 269 TYR A CA 1
ATOM 2197 C C . TYR A 1 269 ? 1.317 -11.155 -21.672 1.00 93.50 269 TYR A C 1
ATOM 2199 O O . TYR A 1 269 ? 1.674 -12.327 -21.767 1.00 93.50 269 TYR A O 1
ATOM 2207 N N . VAL A 1 270 ? 1.899 -10.174 -22.361 1.00 95.31 270 VAL A N 1
ATOM 2208 C CA . VAL A 1 270 ? 3.088 -10.309 -23.205 1.00 95.31 270 VAL A CA 1
ATOM 2209 C C . VAL A 1 270 ? 4.273 -9.742 -22.427 1.00 95.31 270 VAL A C 1
ATOM 2211 O O . VAL A 1 270 ? 4.462 -8.527 -22.351 1.00 95.31 270 VAL A O 1
ATOM 2214 N N . LEU A 1 271 ? 5.046 -10.633 -21.805 1.00 94.69 271 LEU A N 1
ATOM 2215 C CA . LEU A 1 271 ? 6.152 -10.301 -20.898 1.00 94.69 271 LEU A CA 1
ATOM 2216 C C . LEU A 1 271 ? 7.466 -10.921 -21.407 1.00 94.69 271 LEU A C 1
ATOM 2218 O O . LEU A 1 271 ? 7.979 -11.857 -20.790 1.00 94.69 271 LEU A O 1
ATOM 2222 N N . PRO A 1 272 ? 7.984 -10.488 -22.574 1.00 94.69 272 PRO A N 1
ATOM 2223 C CA . PRO A 1 272 ? 9.247 -11.006 -23.081 1.00 94.69 272 PRO A CA 1
ATOM 2224 C C . PRO A 1 272 ? 10.397 -10.618 -22.149 1.00 94.69 272 PRO A C 1
ATOM 2226 O O . PRO A 1 272 ? 10.366 -9.560 -21.518 1.00 94.69 272 PRO A O 1
ATOM 2229 N N . ASP A 1 273 ? 11.439 -11.449 -22.104 1.00 93.31 273 ASP A N 1
ATOM 2230 C CA . ASP A 1 273 ? 12.653 -11.102 -21.372 1.00 93.31 273 ASP A CA 1
ATOM 2231 C C . ASP A 1 273 ? 13.335 -9.894 -22.027 1.00 93.31 273 ASP A C 1
ATOM 2233 O O . ASP A 1 273 ? 13.874 -9.984 -23.131 1.00 93.31 273 ASP A O 1
ATOM 2237 N N . ILE A 1 274 ? 13.331 -8.761 -21.327 1.00 91.81 274 ILE A N 1
ATOM 2238 C CA . ILE A 1 274 ? 13.863 -7.488 -21.821 1.00 91.81 274 ILE A CA 1
ATOM 2239 C C . ILE A 1 274 ? 15.362 -7.542 -22.151 1.00 91.81 274 ILE A C 1
ATOM 2241 O O . ILE A 1 274 ? 15.846 -6.748 -22.957 1.00 91.81 274 ILE A O 1
ATOM 2245 N N . PHE A 1 275 ? 16.108 -8.475 -21.550 1.00 92.62 275 PHE A N 1
ATOM 2246 C CA . PHE A 1 275 ? 17.534 -8.663 -21.823 1.00 92.62 275 PHE A CA 1
ATOM 2247 C C . PHE A 1 275 ? 17.791 -9.539 -23.058 1.00 92.62 275 PHE A C 1
ATOM 2249 O O . PHE A 1 275 ? 18.935 -9.626 -23.509 1.00 92.62 275 PHE A O 1
ATOM 2256 N N . GLY A 1 276 ? 16.749 -10.158 -23.624 1.00 93.19 276 GLY A N 1
ATOM 2257 C CA . GLY A 1 276 ? 16.820 -10.956 -24.849 1.00 93.19 276 GLY A CA 1
ATOM 2258 C C . GLY A 1 276 ? 16.880 -10.133 -26.141 1.00 93.19 276 GLY A C 1
ATOM 2259 O O . GLY A 1 276 ? 17.177 -10.695 -27.188 1.00 93.19 276 GLY A O 1
ATOM 2260 N N . PHE A 1 277 ? 16.629 -8.823 -26.073 1.00 95.50 277 PHE A N 1
ATOM 2261 C CA . PHE A 1 277 ? 16.654 -7.908 -27.221 1.00 95.50 277 PHE A CA 1
ATOM 2262 C C . PHE A 1 277 ? 18.025 -7.250 -27.401 1.00 95.50 277 PHE A C 1
ATOM 2264 O O . PHE A 1 277 ? 18.742 -7.036 -26.420 1.00 95.50 277 PHE A O 1
ATOM 2271 N N . GLU A 1 278 ? 18.383 -6.910 -28.635 1.00 96.25 278 GLU A N 1
ATOM 2272 C CA . GLU A 1 278 ? 19.638 -6.247 -28.998 1.00 96.25 278 GLU A CA 1
ATOM 2273 C C . GLU A 1 278 ? 19.482 -4.725 -29.130 1.00 96.25 278 GLU A C 1
ATOM 2275 O O . GLU A 1 278 ? 18.377 -4.182 -29.145 1.00 96.25 278 GLU A O 1
ATOM 2280 N N . GLU A 1 279 ? 20.602 -3.998 -29.180 1.00 96.75 279 GLU A N 1
ATOM 2281 C CA . GLU A 1 279 ? 20.571 -2.540 -29.341 1.00 96.75 279 GLU A CA 1
ATOM 2282 C C . GLU A 1 279 ? 19.825 -2.125 -30.616 1.00 96.75 279 GLU A C 1
ATOM 2284 O O . GLU A 1 279 ? 20.114 -2.595 -31.714 1.00 96.75 279 GLU A O 1
ATOM 2289 N N . GLY A 1 280 ? 18.879 -1.195 -30.475 1.00 96.19 280 GLY A N 1
ATOM 2290 C CA . GLY A 1 280 ? 18.037 -0.723 -31.571 1.00 96.19 280 GLY A CA 1
ATOM 2291 C C . GLY A 1 280 ? 16.718 -1.480 -31.726 1.00 96.19 280 GLY A C 1
ATOM 2292 O O . GLY A 1 280 ? 15.799 -0.907 -32.325 1.00 96.19 280 GLY A O 1
ATOM 2293 N N . ASP A 1 281 ? 16.585 -2.677 -31.146 1.00 97.75 281 ASP A N 1
ATOM 2294 C CA . ASP A 1 281 ? 15.357 -3.467 -31.218 1.00 97.75 281 ASP A CA 1
ATOM 2295 C C . ASP A 1 281 ? 14.176 -2.736 -30.578 1.00 97.75 281 ASP A C 1
ATOM 2297 O O . ASP A 1 281 ? 14.292 -2.057 -29.549 1.00 97.75 281 ASP A O 1
ATOM 2301 N N . MET A 1 282 ? 13.012 -2.916 -31.199 1.00 97.00 282 MET A N 1
ATOM 2302 C CA . MET A 1 282 ? 11.724 -2.475 -30.680 1.00 97.00 282 MET A CA 1
ATOM 2303 C C . MET A 1 282 ? 10.884 -3.691 -30.325 1.00 97.00 282 MET A C 1
ATOM 2305 O O . MET A 1 282 ? 10.792 -4.640 -31.102 1.00 97.00 282 MET A O 1
ATOM 2309 N N . PHE A 1 283 ? 10.224 -3.640 -29.177 1.00 96.81 283 PHE A N 1
ATOM 2310 C CA . PHE A 1 283 ? 9.377 -4.725 -28.705 1.00 96.81 283 PHE A CA 1
ATOM 2311 C C . PHE A 1 283 ? 8.155 -4.193 -27.966 1.00 96.81 283 PHE A C 1
ATOM 2313 O O . PHE A 1 283 ? 8.083 -3.023 -27.580 1.00 96.81 283 PHE A O 1
ATOM 2320 N N . TYR A 1 284 ? 7.167 -5.064 -27.791 1.00 95.75 284 TYR A N 1
ATOM 2321 C CA . TYR A 1 284 ? 6.001 -4.799 -26.962 1.00 95.75 284 TYR A CA 1
ATOM 2322 C C . TYR A 1 284 ? 6.117 -5.579 -25.654 1.00 95.75 284 TYR A C 1
ATOM 2324 O O . TYR A 1 284 ? 6.424 -6.769 -25.659 1.00 95.75 284 TYR A O 1
ATOM 2332 N N . HIS A 1 285 ? 5.854 -4.899 -24.542 1.00 95.06 285 HIS A N 1
ATOM 2333 C CA . HIS A 1 285 ? 5.786 -5.495 -23.214 1.00 95.06 285 HIS A CA 1
ATOM 2334 C C . HIS A 1 285 ? 4.552 -4.944 -22.501 1.00 95.06 285 HIS A C 1
ATOM 2336 O O . HIS A 1 285 ? 4.426 -3.726 -22.374 1.00 95.06 285 HIS A O 1
ATOM 2342 N N . SER A 1 286 ? 3.654 -5.796 -22.003 1.00 94.31 286 SER A N 1
ATOM 2343 C CA . SER A 1 286 ? 2.344 -5.363 -21.481 1.00 94.31 286 SER A CA 1
ATOM 2344 C C . SER A 1 286 ? 2.432 -4.290 -20.386 1.00 94.31 286 SER A C 1
ATOM 2346 O O . SER A 1 286 ? 1.555 -3.437 -20.296 1.00 94.31 286 SER A O 1
ATOM 2348 N N . LEU A 1 287 ? 3.509 -4.276 -19.588 1.00 93.12 287 LEU A N 1
ATOM 2349 C CA . LEU A 1 287 ? 3.705 -3.296 -18.502 1.00 93.12 287 LEU A CA 1
ATOM 2350 C C . LEU A 1 287 ? 4.464 -2.018 -18.899 1.00 93.12 287 LEU A C 1
ATOM 2352 O O . LEU A 1 287 ? 4.327 -0.992 -18.230 1.00 93.12 287 LEU A O 1
ATOM 2356 N N . LEU A 1 288 ? 5.277 -2.077 -19.961 1.00 91.75 288 LEU A N 1
ATOM 2357 C CA . LEU A 1 288 ? 6.113 -0.957 -20.430 1.00 91.75 288 LEU A CA 1
ATOM 2358 C C . LEU A 1 288 ? 5.553 -0.306 -21.699 1.00 91.75 288 LEU A C 1
ATOM 2360 O O . LEU A 1 288 ? 5.967 0.793 -22.067 1.00 91.75 288 LEU A O 1
ATOM 2364 N N . ASN A 1 289 ? 4.589 -0.971 -22.340 1.00 91.88 289 ASN A N 1
ATOM 2365 C CA . ASN A 1 289 ? 4.119 -0.685 -23.687 1.00 91.88 289 ASN A CA 1
ATOM 2366 C C . ASN A 1 289 ? 5.259 -0.834 -24.721 1.00 91.88 289 ASN A C 1
ATOM 2368 O O . ASN A 1 289 ? 6.271 -1.493 -24.458 1.00 91.88 289 ASN A O 1
ATOM 2372 N N . HIS A 1 290 ? 5.090 -0.268 -25.917 1.00 94.69 290 HIS A N 1
ATOM 2373 C CA . HIS A 1 290 ? 6.136 -0.215 -26.932 1.00 94.69 290 HIS A CA 1
ATOM 2374 C C . HIS A 1 290 ? 7.416 0.396 -26.364 1.00 94.69 290 HIS A C 1
ATOM 2376 O O . HIS A 1 290 ? 7.423 1.526 -25.867 1.00 94.69 290 HIS A O 1
ATOM 2382 N N . SER A 1 291 ? 8.484 -0.389 -26.443 1.00 96.75 291 SER A N 1
ATOM 2383 C CA . SER A 1 291 ? 9.773 -0.109 -25.831 1.00 96.75 291 SER A CA 1
ATOM 2384 C C . SER A 1 291 ? 10.890 -0.294 -26.850 1.00 96.75 291 SER A C 1
ATOM 2386 O O . SER A 1 291 ? 10.764 -1.092 -27.782 1.00 96.75 291 SER A O 1
ATOM 2388 N N . LYS A 1 292 ? 11.983 0.449 -26.675 1.00 97.06 292 LYS A N 1
ATOM 2389 C CA . LYS A 1 292 ? 13.172 0.373 -27.528 1.00 97.06 292 LYS A CA 1
ATOM 2390 C C . LYS A 1 292 ? 14.428 0.205 -26.689 1.00 97.06 292 LYS A C 1
ATOM 2392 O O . LYS A 1 292 ? 14.644 0.974 -25.751 1.00 97.06 292 LYS A O 1
ATOM 2397 N N . VAL A 1 293 ? 15.286 -0.739 -27.064 1.00 97.00 293 VAL A N 1
ATOM 2398 C CA . VAL A 1 293 ? 16.623 -0.863 -26.473 1.00 97.00 293 VAL A CA 1
ATOM 2399 C C . VAL A 1 293 ? 17.507 0.248 -27.036 1.00 97.00 293 VAL A C 1
ATOM 2401 O O . VAL A 1 293 ? 17.789 0.298 -28.233 1.00 9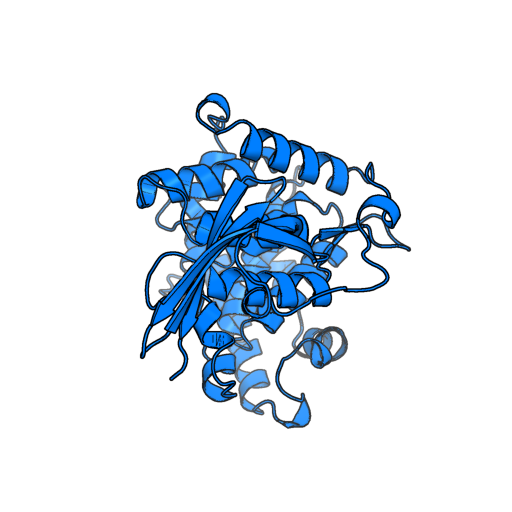7.00 293 VAL A O 1
ATOM 2404 N N . ILE A 1 294 ? 17.924 1.173 -26.175 1.00 96.81 294 ILE A N 1
ATOM 2405 C CA . ILE A 1 294 ? 18.812 2.284 -26.539 1.00 96.81 294 ILE A CA 1
ATOM 2406 C C . ILE A 1 294 ? 20.271 1.857 -26.448 1.00 96.81 294 ILE A C 1
ATOM 2408 O O . ILE A 1 294 ? 21.077 2.255 -27.283 1.00 96.81 294 ILE A O 1
ATOM 2412 N N . LYS A 1 295 ? 20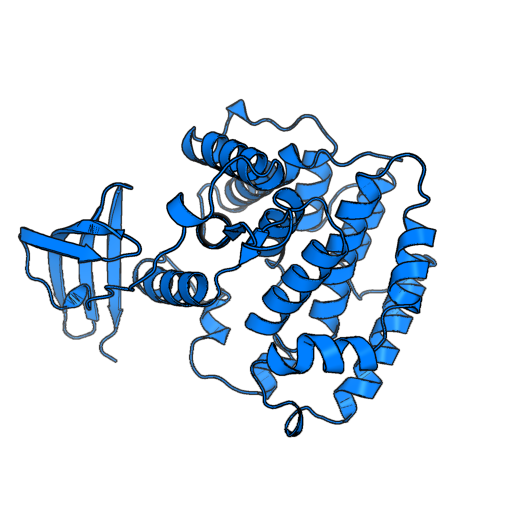.605 1.080 -25.415 1.00 95.44 295 LYS A N 1
ATOM 2413 C CA . LYS A 1 295 ? 21.959 0.592 -25.164 1.00 95.44 295 LYS A CA 1
ATOM 2414 C C . LYS A 1 295 ? 21.913 -0.700 -24.359 1.00 95.44 295 LYS A C 1
ATOM 2416 O O . LYS A 1 295 ? 21.091 -0.807 -23.451 1.00 95.44 295 LYS A O 1
ATOM 2421 N N . LYS A 1 296 ? 22.816 -1.634 -24.630 1.00 93.38 296 LYS A N 1
ATOM 2422 C CA . LYS A 1 296 ? 22.965 -2.903 -23.919 1.00 93.38 296 LYS A CA 1
ATOM 2423 C C . LYS A 1 296 ? 24.436 -3.126 -23.610 1.00 93.38 296 LYS A C 1
ATOM 2425 O O . LYS A 1 296 ? 25.304 -2.971 -24.459 1.00 93.38 296 LYS A O 1
ATOM 2430 N N . GLU A 1 297 ? 24.725 -3.499 -22.374 1.00 91.88 297 GLU A N 1
ATOM 2431 C CA . GLU A 1 297 ? 26.082 -3.817 -21.950 1.00 91.88 297 GLU A CA 1
ATOM 2432 C C . GLU A 1 297 ? 26.086 -5.159 -21.226 1.00 91.88 297 GLU A C 1
ATOM 2434 O O . GLU A 1 297 ? 25.354 -5.356 -20.253 1.00 91.88 297 GLU A O 1
ATOM 2439 N N . VAL A 1 298 ? 26.925 -6.077 -21.706 1.00 86.56 298 VAL A N 1
ATOM 2440 C CA . VAL A 1 298 ? 27.140 -7.393 -21.104 1.00 86.56 298 VAL A CA 1
ATOM 2441 C C . VAL A 1 298 ? 28.508 -7.386 -20.434 1.00 86.56 298 VAL A C 1
ATOM 2443 O O . VAL A 1 298 ? 29.529 -7.209 -21.099 1.00 86.56 298 VAL A O 1
ATOM 2446 N N . ARG A 1 299 ? 28.533 -7.569 -19.113 1.00 84.00 299 ARG A N 1
ATOM 2447 C CA . ARG A 1 299 ? 29.754 -7.725 -18.313 1.00 84.00 299 ARG A CA 1
ATOM 2448 C C . ARG A 1 299 ? 29.796 -9.122 -17.699 1.00 84.00 299 ARG A C 1
ATOM 2450 O O . ARG A 1 299 ? 28.788 -9.820 -17.644 1.00 84.00 299 ARG A O 1
ATOM 2457 N N . ALA A 1 300 ? 30.970 -9.528 -17.219 1.00 74.00 300 ALA A N 1
ATOM 2458 C CA . ALA A 1 300 ? 31.183 -10.858 -16.642 1.00 74.00 300 ALA A CA 1
ATOM 2459 C C . ALA A 1 300 ? 30.289 -11.161 -15.419 1.00 74.00 300 ALA A C 1
ATOM 2461 O O . ALA A 1 300 ? 30.063 -12.322 -15.096 1.00 74.00 300 ALA A O 1
ATOM 2462 N N . ASP A 1 301 ? 29.798 -10.136 -14.726 1.00 79.25 301 ASP A N 1
ATOM 2463 C CA . ASP A 1 301 ? 29.003 -10.227 -13.501 1.00 79.25 301 ASP A CA 1
ATOM 2464 C C . ASP A 1 301 ? 27.533 -9.798 -13.666 1.00 79.25 301 ASP A C 1
ATOM 2466 O O . ASP A 1 301 ? 26.735 -9.994 -12.744 1.00 79.25 301 ASP A O 1
ATOM 2470 N N . GLY A 1 302 ? 27.134 -9.288 -14.835 1.00 84.50 302 GLY A N 1
ATOM 2471 C CA . GLY A 1 302 ? 25.752 -8.879 -15.071 1.00 84.50 302 GLY A CA 1
ATOM 2472 C C . GLY A 1 302 ? 25.478 -8.286 -16.451 1.00 84.50 302 GLY A C 1
ATOM 2473 O O . GLY A 1 302 ? 26.385 -7.925 -17.202 1.00 84.50 302 GLY A O 1
ATOM 2474 N N . LEU A 1 303 ? 24.190 -8.162 -16.764 1.00 89.31 303 LEU A N 1
ATOM 2475 C CA . LEU A 1 303 ? 23.689 -7.420 -17.917 1.00 89.31 303 LEU A CA 1
ATOM 2476 C C . LEU A 1 303 ? 23.092 -6.091 -17.481 1.00 89.31 303 LEU A C 1
ATOM 2478 O O . LEU A 1 303 ? 22.408 -6.011 -16.460 1.00 89.31 303 LEU A O 1
ATOM 2482 N N . THR A 1 304 ? 23.273 -5.071 -18.315 1.00 92.25 304 THR A N 1
ATOM 2483 C CA . THR A 1 304 ? 22.514 -3.825 -18.223 1.00 92.25 304 THR A CA 1
ATOM 2484 C C . THR A 1 304 ? 21.870 -3.480 -19.563 1.00 92.25 304 THR A C 1
ATOM 2486 O O . THR A 1 304 ? 22.469 -3.697 -20.615 1.00 92.25 304 THR A O 1
ATOM 2489 N N . SER A 1 305 ? 20.642 -2.967 -19.527 1.00 93.50 305 SER A N 1
ATOM 2490 C CA . SER A 1 305 ? 19.887 -2.553 -20.711 1.00 93.50 305 SER A CA 1
ATOM 2491 C C . SER A 1 305 ? 19.206 -1.215 -20.435 1.00 93.50 305 SER A C 1
ATOM 2493 O O . SER A 1 305 ? 18.405 -1.094 -19.508 1.00 93.50 305 SER A O 1
ATOM 2495 N N . LEU A 1 306 ? 19.557 -0.186 -21.204 1.00 95.38 306 LEU A N 1
ATOM 2496 C CA . LEU A 1 306 ? 18.877 1.103 -21.192 1.00 95.38 306 LEU A CA 1
ATOM 2497 C C . LEU A 1 306 ? 17.698 1.029 -22.158 1.00 95.38 306 LEU A C 1
ATOM 2499 O O . LEU A 1 306 ? 17.887 0.985 -23.374 1.00 95.38 306 LEU A O 1
ATOM 2503 N N . ILE A 1 307 ? 16.489 1.047 -21.613 1.00 95.06 307 ILE A N 1
ATOM 2504 C CA . ILE A 1 307 ? 15.252 0.870 -22.369 1.00 95.06 307 ILE A CA 1
ATOM 2505 C C . ILE A 1 307 ? 14.462 2.170 -22.335 1.00 95.06 307 ILE A C 1
ATOM 2507 O O . ILE A 1 307 ? 14.184 2.715 -21.266 1.00 95.06 307 ILE A O 1
ATOM 2511 N N . SER A 1 308 ? 14.099 2.663 -23.514 1.00 95.44 308 SER A N 1
ATOM 2512 C CA . SER A 1 308 ? 13.191 3.794 -23.672 1.00 95.44 308 SER A CA 1
ATOM 2513 C C . SER A 1 308 ? 11.762 3.294 -23.805 1.00 95.44 308 SER A C 1
ATOM 2515 O O . SER A 1 308 ? 11.489 2.390 -24.595 1.00 95.44 308 SER A O 1
ATOM 2517 N N . THR A 1 309 ? 10.857 3.886 -23.038 1.00 92.25 309 THR A N 1
ATOM 2518 C CA . THR A 1 309 ? 9.425 3.589 -23.036 1.00 92.25 309 THR A CA 1
ATOM 2519 C C . THR A 1 309 ? 8.635 4.886 -23.196 1.00 92.25 309 THR A C 1
ATOM 2521 O O . THR A 1 309 ? 9.187 5.989 -23.157 1.00 92.25 309 THR A O 1
ATOM 2524 N N . LYS A 1 310 ? 7.306 4.779 -23.304 1.00 84.81 310 LYS A N 1
ATOM 2525 C CA . LYS A 1 310 ? 6.417 5.953 -23.301 1.00 84.81 310 LYS A CA 1
ATOM 2526 C C . LYS A 1 310 ? 6.573 6.825 -22.043 1.00 84.81 310 LYS A C 1
ATOM 2528 O O . LYS A 1 310 ? 6.317 8.024 -22.113 1.00 84.81 310 LYS A O 1
ATOM 2533 N N . SER A 1 311 ? 6.941 6.238 -20.902 1.00 79.75 311 SER A N 1
ATOM 2534 C CA . SER A 1 311 ? 7.059 6.943 -19.619 1.00 79.75 311 SER A CA 1
ATOM 2535 C C . SER A 1 311 ? 8.469 7.453 -19.316 1.00 79.75 311 SER A C 1
ATOM 2537 O O . SER A 1 311 ? 8.643 8.164 -18.330 1.00 79.75 311 SER A O 1
ATOM 2539 N N . GLY A 1 312 ? 9.464 7.122 -20.141 1.00 86.69 312 GLY A N 1
ATOM 2540 C CA . GLY A 1 312 ? 10.837 7.589 -19.981 1.00 86.69 312 GLY A CA 1
ATOM 2541 C C . GLY A 1 312 ? 11.870 6.498 -20.231 1.00 86.69 312 GLY A C 1
ATOM 2542 O O . GLY A 1 312 ? 11.572 5.440 -20.780 1.00 86.69 312 GLY A O 1
ATOM 2543 N N . ASN A 1 313 ? 13.107 6.771 -19.824 1.00 91.38 313 ASN A N 1
ATOM 2544 C CA . ASN A 1 313 ? 14.218 5.841 -19.983 1.00 91.38 313 ASN A CA 1
ATOM 2545 C C . ASN A 1 313 ? 14.525 5.159 -18.650 1.00 91.38 313 ASN A C 1
ATOM 2547 O O . ASN A 1 313 ? 14.711 5.832 -17.636 1.00 91.38 313 ASN A O 1
ATOM 2551 N N . TYR A 1 314 ? 14.629 3.835 -18.672 1.00 90.06 314 TYR A N 1
ATOM 2552 C CA . TYR A 1 314 ? 14.903 3.006 -17.504 1.00 90.06 314 TYR A CA 1
ATOM 2553 C C . TYR A 1 314 ? 16.176 2.203 -17.742 1.00 90.06 314 TYR A C 1
ATOM 2555 O O . TYR A 1 314 ? 16.342 1.583 -18.794 1.00 90.06 314 TYR A O 1
ATOM 2563 N N . LEU A 1 315 ? 17.084 2.219 -16.767 1.00 91.25 315 LEU A N 1
ATOM 2564 C CA . LEU A 1 315 ? 18.284 1.391 -16.790 1.00 91.25 315 LEU A CA 1
ATOM 2565 C C . LEU A 1 315 ? 18.017 0.102 -16.016 1.00 91.25 315 LEU A C 1
ATOM 2567 O O . LEU A 1 315 ? 18.056 0.094 -14.787 1.00 91.25 315 LEU A O 1
ATOM 2571 N N . PHE A 1 316 ? 17.779 -0.977 -16.750 1.00 91.19 316 PHE A N 1
ATOM 2572 C CA . PHE A 1 316 ? 17.608 -2.314 -16.206 1.00 91.19 316 PHE A CA 1
ATOM 2573 C C . PHE A 1 316 ? 18.960 -2.987 -15.982 1.00 91.19 316 PHE A C 1
ATOM 2575 O O . PHE A 1 316 ? 19.902 -2.787 -16.751 1.00 91.19 316 PHE A O 1
ATOM 2582 N N . LYS A 1 317 ? 19.056 -3.792 -14.927 1.00 89.25 317 LYS A N 1
ATOM 2583 C CA . LYS A 1 317 ? 20.238 -4.517 -14.476 1.00 89.25 317 LYS A CA 1
ATOM 2584 C C . LYS A 1 317 ? 19.828 -5.902 -13.980 1.00 89.25 317 LYS A C 1
ATOM 2586 O O . LYS A 1 317 ? 18.939 -6.024 -13.141 1.00 89.25 317 LYS A O 1
ATOM 2591 N N . ARG A 1 318 ? 20.507 -6.945 -14.455 1.00 86.50 318 ARG A N 1
ATOM 2592 C CA . ARG A 1 318 ? 20.329 -8.322 -13.978 1.00 86.50 318 ARG A CA 1
ATOM 2593 C C . ARG A 1 318 ? 21.692 -8.938 -13.691 1.00 86.50 318 ARG A C 1
ATOM 2595 O O . ARG A 1 318 ? 22.554 -8.975 -14.567 1.00 86.50 318 ARG A O 1
ATOM 2602 N N . ASN A 1 319 ? 21.884 -9.413 -12.464 1.00 81.19 319 ASN A N 1
ATOM 2603 C CA . ASN A 1 319 ? 23.092 -10.148 -12.094 1.00 81.19 319 ASN A CA 1
ATOM 2604 C C . ASN A 1 319 ? 23.025 -11.558 -12.691 1.00 81.19 319 ASN A C 1
ATOM 2606 O O . ASN A 1 319 ? 21.970 -12.186 -12.662 1.00 81.19 319 ASN A O 1
ATOM 2610 N N . LEU A 1 320 ? 24.150 -12.050 -13.208 1.00 71.19 320 LEU A N 1
ATOM 2611 C CA . LEU A 1 320 ? 24.267 -13.406 -13.766 1.00 71.19 320 LEU A CA 1
ATOM 2612 C C . LEU A 1 320 ? 24.771 -14.439 -12.739 1.00 71.19 320 LEU A C 1
ATOM 2614 O O . LEU A 1 320 ? 25.082 -15.567 -13.115 1.00 71.19 320 LEU A O 1
ATOM 2618 N N . ARG A 1 321 ? 24.899 -14.035 -11.468 1.00 57.22 321 ARG A N 1
ATOM 2619 C CA . ARG A 1 321 ? 25.415 -14.858 -10.366 1.00 57.22 321 ARG A CA 1
ATOM 2620 C C . ARG A 1 321 ? 24.313 -15.531 -9.573 1.00 57.22 321 ARG A C 1
ATOM 2622 O O . ARG A 1 321 ? 23.336 -14.822 -9.240 1.00 57.22 321 ARG A O 1
#

pLDDT: mean 90.29, std 9.06, range [44.12, 98.19]

Sequence (321 aa):
MTFIDLEGLMPNIILEDLRLNMKNTYITQLTVLTVKSLLPLEKEVGNEIDYMRFKEELKLWMEYCIEGEASPLSTFKGFDGNSYLNYYDETYYTRLIPIIVSNTDLGIIEKQLIKNILFFSGSINNLLEWLMIGVLIYLSTQKNQDLIDGLKEYIINFSQRDLLERHGQDFRLDIDRLPNSIRVSFERERINILNVLNGVKSDMYKNLQDCLGILNKGMPTTSIGRIIYGATQETDIETLDVFYVNLNKYLSKLRKGRIPLEDLKINDYVLPDIFGFEEGDMFYHSLLNHSKVIKKEVRADGLTSLISTKSGNYLFKRNLR

Mean predicted aligned error: 5.28 Å

Nearest PDB structures (foldseek):
  6hh4-assembly2_B  TM=5.225E-01  e=2.379E-02  Latimeria chalumnae
  6g1p-assembly1_A  TM=5.210E-01  e=3.020E-02  Latimeria chalumnae
  6yi2-assembly1_A  TM=5.975E-01  e=2.843E-01  Escherichia coli
  7egs-assembly1_B  TM=6.388E-01  e=6.100E-01  Escherichia coli K-12

Radius of gyration: 20.49 Å; Cα contacts (8 Å, |Δi|>4): 431; chains: 1; bounding box: 51×49×60 Å

Foldseek 3Di:
DFFFQLLLLLLLQQVLCCVVPVDHAVLLVLLVLLLLQWFADPPDQFIAGPVVSSVLSVVQCVFFHDDDPDDLCVCVPDHDPVCQQPPDDLSCSSNLSLRLLLALDLVSSLLRLQLVSLLRHNHLLNNLLSSLVSLLNNVSNDPPDDSLVSSLVVLVPDAPVCCCVRCVVSHPDRNVPDDPCSNVVNVVSSVVVNCLSVVNDDPGSLLSNQCVQVVVVHDHDGSSSSSRNCSSDPNPCVPDDVVSVVSSVSSNCSSVVNDHSVNSDDPDFDQDDPLPDDAQDWDAGPNQGIKHFPDWDDDPFWIWTFIQGPVGTTITIDGPD

Secondary structure (DSSP, 8-state):
-PPP-HHHHHHHHHHHHHHHHSS--HHHHHHHHHHHTEEE-SSSSSEEE-HHHHHHHHHHHHHH----TTSGGGGGSS--HHHHHH---TTTHHHHHHHHHH---HHHHHHHHHHHHHHH---HHHHHHHHHHHHHHHHHTSTT--HHHHHHHHHHH--HHHHHHHHGGGSSS-GGGS-THHHHHHHHHHHHHHHHHTT---SS-HHHHHHHHHHTTPPP-SHHHHHHHHHHS---GGGS-HHHHHHHHHHHHHHTT-S-GGGT--SS-----GGGSPTT-EEEETTTEEEEEEEEEEETTEEEEEEEETTEEEEEEEE--

Solvent-accessible surface area (backbone atoms only — not comparable to full-atom values): 18303 Å² total; per-residue (Å²): 127,60,53,53,40,62,81,29,38,61,58,25,52,46,52,50,35,32,72,75,63,77,41,84,48,70,60,46,48,47,28,50,48,43,55,70,18,52,37,49,44,94,89,52,93,38,55,41,73,39,62,69,55,36,51,54,53,51,58,55,41,69,30,46,63,85,79,75,102,78,54,79,62,58,65,72,59,73,84,45,72,66,58,30,41,64,45,80,72,94,62,53,60,36,49,46,48,54,48,46,53,22,31,83,45,67,68,56,34,53,54,48,45,53,43,55,41,25,69,65,22,62,19,58,64,58,47,52,41,55,47,50,43,52,51,48,56,57,47,45,63,46,84,95,61,62,61,60,60,53,52,50,54,49,56,72,69,61,46,73,63,58,47,46,75,76,43,35,84,45,41,86,54,60,64,91,72,55,58,77,61,54,62,59,47,46,58,51,50,51,50,54,50,52,38,49,73,69,70,46,91,67,93,64,57,60,62,45,53,29,44,56,36,36,42,71,74,46,81,56,83,43,72,66,14,43,18,49,48,41,9,54,46,89,60,78,63,83,82,50,58,68,67,60,58,50,51,50,53,49,36,55,33,47,42,68,68,70,53,65,45,80,84,70,58,78,91,72,86,43,78,67,66,78,83,78,59,53,68,70,40,71,49,69,26,71,89,56,39,64,30,32,31,71,40,68,46,82,53,101,65,29,39,38,38,34,33,38,34,84,90,46,77,46,59,31,47,46,70,76,118